Protein AF-A0A7C7Z2S8-F1 (afdb_monomer)

Sequence (272 aa):
MPDAWELEYGLNRTSSVIPGSSVPEQSHDFDGDGLDNLQEMGVSADPNNPDTDGDCIRDIDELVFATLKQIPASDAILFADADNDGVADGEQTDCGSNMIGSGDGNNDSTNNDNTTSPTIPEAENPFDSPAAKALIGVVGIAMVALVIALVAILLGGRETARGVVKDDSFDLAIAVAQEAAFGSEESGSEVQSDTLETEVSETLTPDGSLTEEPKILSSRDDAVGRHDGVHGAPLLDGFEFEGWSPQKVQDALNSGQTIDQLREQHKKENSE

Radius of gyration: 38.46 Å; Cα contacts (8 Å, |Δi|>4): 166; chains: 1; bounding box: 93×54×86 Å

Mean predicted aligned error: 23.4 Å

Solvent-accessible surface area (backbone atoms only — not comparable to full-atom values): 17914 Å² total; per-residue (Å²): 128,58,56,69,59,23,60,73,75,72,48,64,71,88,48,57,68,41,92,95,51,95,55,42,47,51,70,35,51,75,51,68,56,78,50,30,39,50,59,26,62,73,41,69,44,47,58,75,39,41,37,57,48,67,40,60,36,37,46,54,57,29,47,51,47,12,66,74,72,73,46,59,51,40,43,34,36,64,29,43,43,52,83,68,81,85,58,38,48,19,69,78,23,61,43,36,66,70,41,96,76,62,74,76,82,75,83,73,89,72,77,98,73,83,88,79,74,84,80,66,76,75,75,71,61,73,67,73,39,75,68,40,47,51,51,54,52,53,52,52,52,50,52,53,51,51,52,53,50,52,50,46,54,71,69,50,65,82,78,75,78,87,83,74,86,81,75,92,78,78,77,92,70,71,77,73,75,66,71,81,80,74,89,77,89,84,86,88,83,87,83,88,83,87,86,83,92,80,91,83,89,92,85,88,84,90,88,83,89,81,90,77,79,90,74,80,83,52,93,81,74,60,92,62,77,84,74,72,87,58,89,87,60,84,89,63,77,54,76,81,46,88,93,55,54,54,65,61,56,50,54,44,43,74,73,69,51,52,72,69,59,51,51,53,51,52,51,57,69,72,71,113

Secondary structure (DSSP, 8-state):
--HHHHHHTT--TT-SBPTT-SSBGGG--SSSSS--HHHHHHHT--TT-SSSS-SSS-HHHHHHHHHHHT--HHHHHH-SSTT-SSS-HHHHHTTTTTSTT------------------------TTSSHHHHHHHHHHHHHHHHHHHHHHHHHHS-----S-----TTS-SSSSSSSSSSS------------------------------------TTS--S------TTS----TTSSTT--HHHHHHHHHTT--HHHHHHHHHHHT--

pLDDT: mean 71.06, std 22.15, range [26.72, 95.75]

Structure (mmCIF, N/CA/C/O backbone):
data_AF-A0A7C7Z2S8-F1
#
_entry.id   AF-A0A7C7Z2S8-F1
#
loop_
_atom_site.group_PDB
_atom_site.id
_atom_site.type_symbol
_atom_site.label_atom_id
_atom_site.label_alt_id
_atom_site.label_comp_id
_atom_site.label_asym_id
_atom_site.label_entity_id
_atom_site.label_seq_id
_atom_site.pdbx_PDB_ins_code
_atom_site.Cartn_x
_atom_site.Cartn_y
_atom_site.Cartn_z
_atom_site.occupancy
_atom_site.B_iso_or_equiv
_atom_site.auth_seq_id
_atom_site.auth_comp_id
_atom_site.auth_asym_id
_atom_site.auth_atom_id
_atom_site.pdbx_PDB_model_num
ATOM 1 N N . MET A 1 1 ? -1.621 -3.828 12.572 1.00 88.12 1 MET A N 1
ATOM 2 C CA . MET A 1 1 ? -2.789 -3.046 12.109 1.00 88.12 1 MET A CA 1
ATOM 3 C C . MET A 1 1 ? -3.852 -3.139 13.211 1.00 88.12 1 MET A C 1
ATOM 5 O O . MET A 1 1 ? -3.508 -3.636 14.280 1.00 88.12 1 MET A O 1
ATOM 9 N N . PRO A 1 2 ? -5.069 -2.579 13.102 1.00 91.75 2 PRO A N 1
ATOM 10 C CA . PRO A 1 2 ? -6.117 -2.852 14.085 1.00 91.75 2 PRO A CA 1
ATOM 11 C C . PRO A 1 2 ? -6.556 -4.321 14.030 1.00 91.75 2 PRO A C 1
ATOM 13 O O . PRO A 1 2 ? -6.805 -4.832 12.943 1.00 91.75 2 PRO A O 1
ATOM 16 N N . ASP A 1 3 ? -6.780 -4.956 15.186 1.00 92.56 3 ASP A N 1
ATOM 17 C CA . ASP A 1 3 ? -7.272 -6.343 15.277 1.00 92.56 3 ASP A CA 1
ATOM 18 C C . ASP A 1 3 ? -8.516 -6.627 14.419 1.00 92.56 3 ASP A C 1
ATOM 20 O O . ASP A 1 3 ? -8.725 -7.759 13.994 1.00 92.56 3 ASP A O 1
ATOM 24 N N . ALA A 1 4 ? -9.387 -5.626 14.238 1.00 92.88 4 ALA A N 1
ATOM 25 C CA . ALA A 1 4 ? -10.609 -5.758 13.447 1.00 92.88 4 ALA A CA 1
ATOM 26 C C . ALA A 1 4 ? -10.312 -5.913 11.949 1.00 92.88 4 ALA A C 1
ATOM 28 O O . ALA A 1 4 ? -10.954 -6.728 11.299 1.00 92.88 4 ALA A O 1
ATOM 29 N N . TRP A 1 5 ? -9.324 -5.172 11.438 1.00 93.00 5 TRP A N 1
ATOM 30 C CA . TRP A 1 5 ? -8.842 -5.296 10.062 1.00 93.00 5 TRP A CA 1
ATOM 31 C C . TRP A 1 5 ? -8.198 -6.665 9.850 1.00 93.00 5 TRP A C 1
ATOM 33 O O . TRP A 1 5 ? -8.558 -7.405 8.943 1.00 93.00 5 TRP A O 1
ATOM 43 N N . GLU A 1 6 ? -7.309 -7.046 10.768 1.00 94.12 6 GLU A N 1
ATOM 44 C CA . GLU A 1 6 ? -6.611 -8.328 10.698 1.00 94.12 6 GLU A CA 1
ATOM 45 C C . GLU A 1 6 ? -7.584 -9.517 10.774 1.00 94.12 6 GLU A C 1
ATOM 47 O O . GLU A 1 6 ? -7.374 -10.528 10.117 1.00 94.12 6 GLU A O 1
ATOM 52 N N . LEU A 1 7 ? -8.684 -9.407 11.530 1.00 93.75 7 LEU A N 1
ATOM 53 C CA . LEU A 1 7 ? -9.714 -10.448 11.583 1.00 93.75 7 LEU A CA 1
ATOM 54 C C . LEU A 1 7 ? -10.515 -10.570 10.278 1.00 93.75 7 LEU A C 1
ATOM 56 O O . LEU A 1 7 ? -10.852 -11.692 9.903 1.00 93.75 7 LEU A O 1
ATOM 60 N N . GLU A 1 8 ? -10.847 -9.445 9.642 1.00 93.44 8 GLU A N 1
ATOM 61 C CA . GLU A 1 8 ? -11.661 -9.411 8.421 1.00 93.44 8 GLU A CA 1
ATOM 62 C C . GLU A 1 8 ? -10.929 -10.085 7.255 1.00 93.44 8 GLU A C 1
ATOM 64 O O . GLU A 1 8 ? -11.477 -10.980 6.616 1.00 93.44 8 GLU A O 1
ATOM 69 N N . TYR A 1 9 ? -9.655 -9.734 7.065 1.00 91.81 9 TYR A N 1
ATOM 70 C CA . TYR A 1 9 ? -8.823 -10.207 5.952 1.00 91.81 9 TYR A CA 1
ATOM 71 C C . TYR A 1 9 ? -7.953 -11.425 6.305 1.00 91.81 9 TYR A C 1
ATOM 73 O O . TYR A 1 9 ? -7.049 -11.796 5.562 1.00 91.81 9 TYR A O 1
ATOM 81 N N . GLY A 1 10 ? -8.194 -12.071 7.452 1.00 91.12 10 GLY A N 1
ATOM 82 C CA . GLY A 1 10 ? -7.490 -13.301 7.842 1.00 91.12 10 GLY A CA 1
ATOM 83 C C . GLY A 1 10 ? -5.999 -13.134 8.174 1.00 91.12 10 GLY A C 1
ATOM 84 O O . GLY A 1 10 ? -5.260 -14.120 8.155 1.00 91.12 10 GLY A O 1
ATOM 85 N N . LEU A 1 11 ? -5.569 -11.917 8.511 1.00 91.50 11 LEU A N 1
ATOM 86 C CA . LEU A 1 11 ? -4.209 -11.576 8.929 1.00 91.50 11 LEU A CA 1
ATOM 87 C C . LEU A 1 11 ? -3.961 -11.929 10.416 1.00 91.50 11 LEU A C 1
ATOM 89 O O . LEU A 1 11 ? -4.855 -12.370 11.155 1.00 91.50 11 LEU A O 1
ATOM 93 N N . ASN A 1 12 ? -2.728 -11.764 10.903 1.00 90.88 12 ASN A N 1
ATOM 94 C CA . ASN A 1 12 ? -2.348 -12.202 12.243 1.00 90.88 12 ASN A CA 1
ATOM 95 C C . ASN A 1 12 ? -2.593 -11.143 13.328 1.00 90.88 12 ASN A C 1
ATOM 97 O O . ASN A 1 12 ? -1.763 -10.289 13.617 1.00 90.88 12 ASN A O 1
ATOM 101 N N . ARG A 1 13 ? -3.670 -11.348 14.090 1.00 92.12 13 ARG A N 1
ATOM 102 C CA . ARG A 1 13 ? -4.066 -10.500 15.234 1.00 92.12 13 ARG A CA 1
ATOM 103 C C . ARG A 1 13 ? -3.071 -10.393 16.396 1.00 92.12 13 ARG A C 1
ATOM 105 O O . ARG A 1 13 ? -3.260 -9.595 17.308 1.00 92.12 13 ARG A O 1
ATOM 112 N N . THR A 1 14 ? -2.103 -11.301 16.487 1.00 87.94 14 THR A N 1
ATOM 113 C CA . THR A 1 14 ? -1.266 -11.470 17.696 1.00 87.94 14 THR A CA 1
ATOM 114 C C . THR A 1 14 ? 0.222 -11.306 17.445 1.00 87.94 14 THR A C 1
ATOM 116 O O . THR A 1 14 ? 0.996 -11.194 18.395 1.00 87.94 14 THR A O 1
ATOM 119 N N . SER A 1 15 ? 0.637 -11.312 16.185 1.00 88.56 15 SER A N 1
ATOM 120 C CA . SER A 1 15 ? 2.032 -11.268 15.788 1.00 88.56 15 SER A CA 1
ATOM 121 C C . SER A 1 15 ? 2.139 -10.561 14.455 1.00 88.56 15 SER A C 1
ATOM 123 O O . SER A 1 15 ? 1.728 -11.102 13.442 1.00 88.56 15 SER A O 1
ATOM 125 N N . SER A 1 16 ? 2.819 -9.420 14.445 1.00 87.69 16 SER A N 1
ATOM 126 C CA . SER A 1 16 ? 3.242 -8.767 13.207 1.00 87.69 16 SER A CA 1
ATOM 127 C C . SER A 1 16 ? 4.405 -9.486 12.518 1.00 87.69 16 SER A C 1
ATOM 129 O O . SER A 1 16 ? 4.912 -9.005 11.515 1.00 87.69 16 SER A O 1
ATOM 131 N N . VAL A 1 17 ? 4.903 -10.600 13.062 1.00 89.44 17 VAL A N 1
ATOM 132 C CA . VAL A 1 17 ? 6.014 -11.357 12.478 1.00 89.44 17 VAL A CA 1
ATOM 133 C C . VAL A 1 17 ? 5.470 -12.513 11.652 1.00 89.44 17 VAL A C 1
ATOM 135 O O . VAL A 1 17 ? 4.798 -13.395 12.193 1.00 89.44 17 VAL A O 1
ATOM 138 N N . ILE A 1 18 ? 5.847 -12.544 10.374 1.00 87.69 18 ILE A 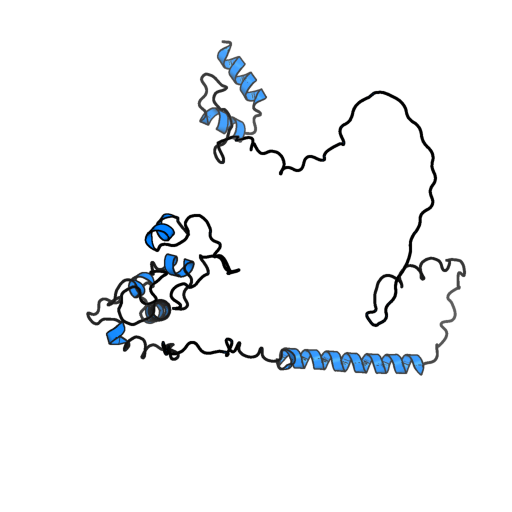N 1
ATOM 139 C CA . ILE A 1 18 ? 5.607 -13.676 9.479 1.00 87.69 18 ILE A CA 1
ATOM 140 C C . ILE A 1 18 ? 6.792 -14.648 9.592 1.00 87.69 18 ILE A C 1
ATOM 142 O O . ILE A 1 18 ? 7.938 -14.252 9.354 1.00 87.69 18 ILE A O 1
ATOM 146 N N . PRO A 1 19 ? 6.574 -15.928 9.951 1.00 86.75 19 PRO A N 1
ATOM 147 C CA . PRO A 1 19 ? 7.650 -16.910 10.030 1.00 86.75 19 PRO A CA 1
ATOM 148 C C . PRO A 1 19 ? 8.398 -17.048 8.699 1.00 86.75 19 PRO A C 1
ATOM 150 O O . PRO A 1 19 ? 7.805 -17.375 7.678 1.00 86.75 19 PRO A O 1
ATOM 153 N N . GLY A 1 20 ? 9.716 -16.843 8.719 1.00 86.56 20 GLY A N 1
ATOM 154 C CA . GLY A 1 20 ? 10.556 -16.944 7.520 1.00 86.56 20 GLY A CA 1
ATOM 155 C C . GLY A 1 20 ? 10.737 -15.635 6.747 1.00 86.56 20 GLY A C 1
ATOM 156 O O . GLY A 1 20 ? 11.555 -15.610 5.832 1.00 86.56 20 GLY A O 1
ATOM 157 N N . SER A 1 21 ? 10.068 -14.551 7.150 1.00 87.56 21 SER A N 1
ATOM 158 C CA . SER A 1 21 ? 10.329 -13.199 6.650 1.00 87.56 21 SER A CA 1
ATOM 159 C C . SER A 1 21 ? 10.976 -12.334 7.734 1.00 87.56 21 SER A C 1
ATOM 161 O O . SER A 1 21 ? 10.672 -12.453 8.921 1.00 87.56 21 SER A O 1
ATOM 163 N N . SER A 1 22 ? 11.897 -11.458 7.331 1.00 89.31 22 SER A N 1
ATOM 164 C CA . SER A 1 22 ? 12.425 -10.385 8.186 1.00 89.31 22 SER A CA 1
ATOM 165 C C . SER A 1 22 ? 11.562 -9.122 8.148 1.00 89.31 22 SER A C 1
ATOM 167 O O . SER A 1 22 ? 11.835 -8.174 8.883 1.00 89.31 22 SER A O 1
ATOM 169 N N . VAL A 1 23 ? 10.565 -9.091 7.264 1.00 90.12 23 VAL A N 1
ATOM 170 C CA . VAL A 1 23 ? 9.639 -7.975 7.071 1.00 90.12 23 VAL A CA 1
ATOM 171 C C . VAL A 1 23 ? 8.385 -8.249 7.903 1.00 90.12 23 VAL A C 1
ATOM 173 O O . VAL A 1 23 ? 7.911 -9.389 7.927 1.00 90.12 23 VAL A O 1
ATOM 176 N N . PRO A 1 24 ? 7.867 -7.252 8.637 1.00 91.88 24 PRO A N 1
ATOM 177 C CA . PRO A 1 24 ? 6.651 -7.441 9.406 1.00 91.88 24 PRO A CA 1
ATOM 178 C C . PRO A 1 24 ? 5.420 -7.528 8.488 1.00 91.88 24 PRO A C 1
ATOM 180 O O . PRO A 1 24 ? 5.441 -7.008 7.378 1.00 91.88 24 PRO A O 1
ATOM 183 N N . GLU A 1 25 ? 4.342 -8.143 8.969 1.00 92.56 25 GLU A N 1
ATOM 184 C CA . GLU A 1 25 ? 3.111 -8.419 8.220 1.00 92.56 25 GLU A CA 1
ATOM 185 C C . GLU A 1 25 ? 2.504 -7.174 7.585 1.00 92.56 25 GLU A C 1
ATOM 187 O O . GLU A 1 25 ? 2.099 -7.217 6.434 1.00 92.56 25 GLU A O 1
ATOM 192 N N . GLN A 1 26 ? 2.517 -6.041 8.286 1.00 93.25 26 GLN A N 1
ATOM 193 C CA . GLN A 1 26 ? 1.988 -4.792 7.740 1.00 93.25 26 GLN A CA 1
ATOM 194 C C . GLN A 1 26 ? 2.791 -4.230 6.554 1.00 93.25 26 GLN A C 1
ATOM 196 O O . GLN A 1 26 ? 2.305 -3.355 5.864 1.00 93.25 26 GLN A O 1
ATOM 201 N N . SER A 1 27 ? 4.038 -4.661 6.365 1.00 94.06 27 SER A N 1
ATOM 202 C CA . SER A 1 27 ? 4.894 -4.232 5.249 1.00 94.06 27 SER A CA 1
ATOM 203 C C . SER A 1 27 ? 5.093 -5.353 4.232 1.00 94.06 27 SER A C 1
ATOM 205 O O . SER A 1 27 ? 6.004 -5.287 3.408 1.00 94.06 27 SER A O 1
ATOM 207 N N . HIS A 1 28 ? 4.312 -6.423 4.357 1.00 93.38 28 HIS A N 1
ATOM 208 C CA . HIS A 1 28 ? 4.250 -7.475 3.366 1.00 93.38 28 HIS A CA 1
ATOM 209 C C . HIS A 1 28 ? 3.166 -7.122 2.351 1.00 93.38 28 HIS A C 1
ATOM 211 O O . HIS A 1 28 ? 2.174 -6.498 2.707 1.00 93.38 28 HIS A O 1
ATOM 217 N N . ASP A 1 29 ? 3.397 -7.543 1.120 1.00 94.62 29 ASP A N 1
ATOM 218 C CA . ASP A 1 29 ? 2.456 -7.534 0.005 1.00 94.62 29 ASP A CA 1
ATOM 219 C C . ASP A 1 29 ? 2.035 -9.001 -0.205 1.00 94.62 29 ASP A C 1
ATOM 221 O O . ASP A 1 29 ? 2.897 -9.866 -0.426 1.00 94.62 29 ASP A O 1
ATOM 225 N N . PHE A 1 30 ? 0.776 -9.328 0.081 1.00 92.25 30 PHE A N 1
ATOM 226 C CA . PHE A 1 30 ? 0.290 -10.712 0.151 1.00 92.25 30 PHE A CA 1
ATOM 227 C C . PHE A 1 30 ? -0.310 -11.215 -1.157 1.00 92.25 30 PHE A C 1
ATOM 229 O O . PHE A 1 30 ? -0.183 -12.410 -1.452 1.00 92.25 30 PHE A O 1
ATOM 236 N N . ASP A 1 31 ? -0.905 -10.335 -1.943 1.00 94.25 31 ASP A N 1
ATOM 237 C CA . ASP A 1 31 ? -1.486 -10.640 -3.245 1.00 94.25 31 ASP A CA 1
ATOM 238 C C . ASP A 1 31 ? -0.549 -10.335 -4.424 1.00 94.25 31 ASP A C 1
ATOM 240 O O . ASP A 1 31 ? -0.751 -10.858 -5.526 1.00 94.25 31 ASP A O 1
ATOM 244 N N . GLY A 1 32 ? 0.545 -9.619 -4.176 1.00 93.00 32 GLY A N 1
ATOM 245 C CA . GLY A 1 32 ? 1.603 -9.338 -5.135 1.00 93.00 32 GLY A CA 1
ATOM 246 C C . GLY A 1 32 ? 1.265 -8.205 -6.096 1.00 93.00 32 GLY A C 1
ATOM 247 O O . GLY A 1 32 ? 1.834 -8.173 -7.196 1.00 93.00 32 GLY A O 1
ATOM 248 N N . ASP A 1 33 ? 0.331 -7.322 -5.746 1.00 91.69 33 ASP A N 1
ATOM 249 C CA . ASP A 1 33 ? -0.054 -6.193 -6.591 1.00 91.69 33 ASP A CA 1
ATOM 250 C C . ASP A 1 33 ? 0.990 -5.052 -6.541 1.00 91.69 33 ASP A C 1
ATOM 252 O O . ASP A 1 33 ? 1.156 -4.315 -7.518 1.00 91.69 33 ASP A O 1
ATOM 256 N N . GLY A 1 34 ? 1.791 -4.996 -5.470 1.00 91.69 34 GLY A N 1
ATOM 257 C CA . GLY A 1 34 ? 2.834 -4.004 -5.211 1.00 91.69 34 GLY A CA 1
ATOM 258 C C . GLY A 1 34 ? 2.509 -3.004 -4.095 1.00 91.69 34 GLY A C 1
ATOM 259 O O . GLY A 1 34 ? 3.348 -2.135 -3.815 1.00 91.69 34 GLY A O 1
ATOM 260 N N . LEU A 1 35 ? 1.336 -3.097 -3.474 1.00 93.31 35 LEU A N 1
ATOM 261 C CA . LEU A 1 35 ? 0.897 -2.322 -2.322 1.00 93.31 35 LEU A CA 1
ATOM 262 C C . LEU A 1 35 ? 1.129 -3.142 -1.043 1.00 93.31 35 LEU A C 1
ATOM 264 O O . LEU A 1 35 ? 0.932 -4.350 -1.008 1.00 93.31 35 LEU A O 1
ATOM 268 N N . ASP A 1 36 ? 1.635 -2.511 0.022 1.00 94.69 36 ASP A N 1
ATOM 269 C CA . ASP A 1 36 ? 1.772 -3.221 1.298 1.00 94.69 36 ASP A CA 1
ATOM 270 C C . ASP A 1 36 ? 0.456 -3.227 2.096 1.00 94.69 36 ASP A C 1
ATOM 272 O O . ASP A 1 36 ? -0.337 -2.284 2.028 1.00 94.69 36 ASP A O 1
ATOM 276 N N . ASN A 1 37 ? 0.273 -4.245 2.942 1.00 94.12 37 ASN A N 1
ATOM 277 C CA . ASN A 1 37 ? -0.925 -4.421 3.772 1.00 94.12 37 ASN A CA 1
ATOM 278 C C . ASN A 1 37 ? -1.305 -3.166 4.598 1.00 94.12 37 ASN A C 1
ATOM 280 O O . ASN A 1 37 ? -2.471 -2.949 4.946 1.00 94.12 37 ASN A O 1
ATOM 284 N N . LEU A 1 38 ? -0.328 -2.331 4.982 1.00 94.19 38 LEU A N 1
ATOM 285 C CA . LEU A 1 38 ? -0.570 -1.096 5.732 1.00 94.19 38 LEU A CA 1
ATOM 286 C C . LEU A 1 38 ? -1.109 0.024 4.837 1.00 94.19 38 LEU A C 1
ATOM 288 O O . LEU A 1 38 ? -1.951 0.809 5.287 1.00 94.19 38 LEU A O 1
ATOM 292 N N . GLN A 1 39 ? -0.593 0.136 3.619 1.00 94.88 39 GLN A N 1
ATOM 293 C CA . GLN A 1 39 ? -1.060 1.067 2.602 1.00 94.88 39 GLN A CA 1
ATOM 294 C C . GLN A 1 39 ? -2.466 0.691 2.142 1.00 94.88 39 GLN A C 1
ATOM 296 O O . GLN A 1 39 ? -3.320 1.576 2.077 1.00 94.88 39 GLN A O 1
ATOM 301 N N . GLU A 1 40 ? -2.725 -0.599 1.946 1.00 95.75 40 GLU A N 1
ATOM 302 C CA . GLU A 1 40 ? -4.043 -1.142 1.614 1.00 95.75 40 GLU A CA 1
ATOM 303 C C . GLU A 1 40 ? -5.090 -0.793 2.668 1.00 95.75 40 GLU A C 1
ATOM 305 O O . GLU A 1 40 ? -6.136 -0.224 2.358 1.00 95.75 40 GLU A O 1
ATOM 310 N N . MET A 1 41 ? -4.758 -0.969 3.951 1.00 94.56 41 MET A N 1
ATOM 311 C CA . MET A 1 41 ? -5.600 -0.511 5.062 1.00 94.56 41 MET A CA 1
ATOM 312 C C . MET A 1 41 ? -5.882 1.003 5.007 1.00 94.56 41 MET A C 1
ATOM 314 O O . MET A 1 41 ? -6.927 1.468 5.469 1.00 94.56 41 MET A O 1
ATOM 318 N N . GLY A 1 42 ? -4.958 1.797 4.462 1.00 93.69 42 GLY A N 1
ATOM 319 C CA . GLY A 1 42 ? -5.127 3.238 4.280 1.00 93.69 42 GLY A CA 1
ATOM 320 C C . GLY A 1 42 ? -6.159 3.613 3.214 1.00 93.69 42 GLY A C 1
ATOM 321 O O . GLY A 1 42 ? -6.788 4.667 3.341 1.00 93.69 42 GLY A O 1
ATOM 322 N N . VAL A 1 43 ? -6.347 2.764 2.201 1.00 93.88 43 VAL A N 1
ATOM 323 C CA . VAL A 1 43 ? -7.302 2.963 1.094 1.00 93.88 43 VAL A CA 1
ATOM 324 C C . VAL A 1 43 ? -8.521 2.040 1.166 1.00 93.88 43 VAL A C 1
ATOM 326 O O . VAL A 1 43 ? -9.469 2.244 0.422 1.00 93.88 43 VAL A O 1
ATOM 329 N N . SER A 1 44 ? -8.560 1.135 2.150 1.00 93.38 44 SER A N 1
ATOM 330 C CA . SER A 1 44 ? -9.573 0.078 2.306 1.00 93.38 44 SER A CA 1
ATOM 331 C C . SER A 1 44 ? -9.561 -0.986 1.194 1.00 93.38 44 SER A C 1
ATOM 333 O O . SER A 1 44 ? -10.601 -1.585 0.940 1.00 93.38 44 SER A O 1
ATOM 335 N N . ALA A 1 45 ? -8.393 -1.228 0.590 1.00 94.69 45 ALA A N 1
ATOM 336 C CA . ALA A 1 45 ? -8.119 -2.352 -0.316 1.00 94.69 45 ALA A CA 1
ATOM 337 C C . ALA A 1 45 ? -8.153 -3.700 0.426 1.00 94.69 45 ALA A C 1
ATOM 339 O O . ALA A 1 45 ? -7.970 -3.731 1.648 1.00 94.69 45 ALA A O 1
ATOM 340 N N . ASP A 1 46 ? -8.395 -4.802 -0.283 1.00 95.06 46 ASP A N 1
ATOM 341 C CA . ASP A 1 46 ? -8.307 -6.165 0.249 1.00 95.06 46 ASP A CA 1
ATOM 342 C C . ASP A 1 46 ? -6.870 -6.711 0.155 1.00 95.06 46 ASP A C 1
ATOM 344 O O . ASP A 1 46 ? -6.467 -7.101 -0.932 1.00 95.06 46 ASP A O 1
ATOM 348 N N . PRO A 1 47 ? -6.168 -6.923 1.291 1.00 95.25 47 PRO A N 1
ATOM 349 C CA . PRO A 1 47 ? -4.785 -7.410 1.320 1.00 95.25 47 PRO A CA 1
ATOM 350 C C . PRO A 1 47 ? -4.515 -8.789 0.730 1.00 95.25 47 PRO A C 1
ATOM 352 O O . PRO A 1 47 ? -3.394 -9.287 0.791 1.00 95.25 47 PRO A O 1
ATOM 355 N N . ASN A 1 48 ? -5.541 -9.504 0.280 1.00 94.81 48 ASN A N 1
ATOM 356 C CA . ASN A 1 48 ? -5.384 -10.806 -0.358 1.00 94.81 48 ASN A CA 1
ATOM 357 C C . ASN A 1 48 ? -5.947 -10.825 -1.781 1.00 94.81 48 ASN A C 1
ATOM 359 O O . ASN A 1 48 ? -6.092 -11.919 -2.347 1.00 94.81 48 ASN A O 1
ATOM 363 N N . ASN A 1 49 ? -6.304 -9.672 -2.341 1.00 95.25 49 ASN A N 1
ATOM 364 C CA . ASN A 1 49 ? -6.909 -9.573 -3.653 1.00 95.25 49 ASN A CA 1
ATOM 365 C C . ASN A 1 49 ? -6.332 -8.379 -4.428 1.00 95.25 49 ASN A C 1
ATOM 367 O O . ASN A 1 49 ? -6.709 -7.250 -4.139 1.00 95.25 49 ASN A O 1
ATOM 371 N N . PRO A 1 50 ? -5.561 -8.628 -5.503 1.00 94.62 50 PRO A N 1
ATOM 372 C CA . PRO A 1 50 ? -4.804 -7.576 -6.183 1.00 94.62 50 PRO A CA 1
ATOM 373 C C . PRO A 1 50 ? -5.665 -6.618 -7.030 1.00 94.62 50 PRO A C 1
ATOM 375 O O . PRO A 1 50 ? -5.104 -5.810 -7.763 1.00 94.62 50 PRO A O 1
ATOM 378 N N . ASP A 1 51 ? -6.988 -6.799 -7.023 1.00 95.31 51 ASP A N 1
ATOM 379 C CA . ASP A 1 51 ? -8.026 -6.047 -7.746 1.00 95.31 51 ASP A CA 1
ATOM 380 C C . ASP A 1 51 ? -9.297 -6.080 -6.873 1.00 95.31 51 ASP A C 1
ATOM 382 O O . ASP A 1 51 ? -10.101 -7.025 -6.937 1.00 95.31 51 ASP A O 1
ATOM 386 N N . THR A 1 52 ? -9.414 -5.120 -5.953 1.00 95.06 52 THR A N 1
ATOM 387 C CA . THR A 1 52 ? -10.398 -5.122 -4.858 1.00 95.06 52 THR A CA 1
ATOM 388 C C . THR A 1 52 ? -11.842 -5.031 -5.354 1.00 95.06 52 THR A C 1
ATOM 390 O O . THR A 1 52 ? -12.722 -5.725 -4.822 1.00 95.06 52 THR A O 1
ATOM 393 N N . ASP A 1 53 ? -12.118 -4.203 -6.357 1.00 94.00 53 ASP A N 1
ATOM 394 C CA . ASP A 1 53 ? -13.464 -4.000 -6.900 1.00 94.00 53 ASP A CA 1
ATOM 395 C C . ASP A 1 53 ? -13.795 -4.903 -8.105 1.00 94.00 53 ASP A C 1
ATOM 397 O O . ASP A 1 53 ? -14.972 -5.043 -8.476 1.00 94.00 53 ASP A O 1
ATOM 401 N N . GLY A 1 54 ? -12.794 -5.608 -8.635 1.00 94.19 54 GLY A N 1
ATOM 402 C CA . GLY A 1 54 ? -12.922 -6.598 -9.695 1.00 94.19 54 GLY A CA 1
ATOM 403 C C . GLY A 1 54 ? -13.096 -5.979 -11.077 1.00 94.19 54 GLY A C 1
ATOM 404 O O . GLY A 1 54 ? -13.738 -6.602 -11.939 1.00 94.19 54 GLY A O 1
ATOM 405 N N . ASP A 1 55 ? -12.609 -4.759 -11.283 1.00 92.44 55 ASP A N 1
ATOM 406 C CA . ASP A 1 55 ? -12.771 -4.012 -12.523 1.00 92.44 55 ASP A CA 1
ATOM 407 C C . ASP A 1 55 ? -11.672 -4.277 -13.562 1.00 92.44 55 ASP A C 1
ATOM 409 O O . ASP A 1 55 ? -11.755 -3.718 -14.652 1.00 92.44 55 ASP A O 1
ATOM 413 N N . CYS A 1 56 ? -10.742 -5.201 -13.280 1.00 91.81 56 CYS A N 1
ATOM 414 C CA . CYS A 1 56 ? -9.561 -5.582 -14.065 1.00 91.81 56 CYS A CA 1
ATOM 415 C C . CYS A 1 56 ? -8.379 -4.601 -14.046 1.00 91.81 56 CYS A C 1
ATOM 417 O O . CYS A 1 56 ? -7.454 -4.759 -14.856 1.00 91.81 56 CYS A O 1
ATOM 419 N N . ILE A 1 57 ? -8.363 -3.635 -13.131 1.00 92.06 57 ILE A N 1
ATOM 420 C CA . ILE A 1 57 ? -7.198 -2.810 -12.797 1.00 92.06 57 ILE A CA 1
ATOM 421 C C . ILE A 1 57 ? -6.646 -3.288 -11.445 1.00 92.06 57 ILE A C 1
ATOM 423 O O . ILE A 1 57 ? -7.374 -3.801 -10.613 1.00 92.06 57 ILE A O 1
ATOM 427 N N . ARG A 1 58 ? -5.326 -3.201 -11.244 1.00 93.31 58 ARG A N 1
ATOM 428 C CA . ARG A 1 58 ? -4.729 -3.537 -9.942 1.00 93.31 58 ARG A CA 1
ATOM 429 C C . ARG A 1 58 ? -4.817 -2.359 -8.987 1.00 93.31 58 ARG A C 1
ATOM 431 O O . ARG A 1 58 ? -4.570 -1.235 -9.433 1.00 93.31 58 ARG A O 1
ATOM 438 N N . ASP A 1 59 ? -4.968 -2.623 -7.697 1.00 94.75 59 ASP A N 1
ATOM 439 C CA . ASP A 1 59 ? -5.090 -1.601 -6.652 1.00 94.75 59 ASP A CA 1
ATOM 440 C C . ASP A 1 59 ? -3.960 -0.544 -6.720 1.00 94.75 59 ASP A C 1
ATOM 442 O O . ASP A 1 59 ? -4.188 0.674 -6.668 1.00 94.75 59 ASP A O 1
ATOM 446 N N . ILE A 1 60 ? -2.707 -0.957 -6.953 1.00 92.56 60 ILE A N 1
ATOM 447 C CA . ILE A 1 60 ? -1.601 -0.002 -7.157 1.00 92.56 60 ILE A CA 1
ATOM 448 C C . ILE A 1 60 ? -1.773 0.924 -8.380 1.00 92.56 60 ILE A C 1
ATOM 450 O O . ILE A 1 60 ? -1.386 2.100 -8.337 1.00 92.56 60 ILE A O 1
ATOM 454 N N . ASP A 1 61 ? -2.318 0.414 -9.486 1.00 92.25 61 ASP A N 1
ATOM 455 C CA . ASP A 1 61 ? -2.508 1.157 -10.736 1.00 92.25 61 ASP A CA 1
ATOM 456 C C . ASP A 1 61 ? -3.703 2.117 -10.607 1.00 92.25 61 ASP A C 1
ATOM 458 O O . ASP A 1 61 ? -3.658 3.258 -11.085 1.00 92.25 61 ASP A O 1
ATOM 462 N N . GLU A 1 62 ? -4.733 1.714 -9.869 1.00 93.75 62 GLU A N 1
ATOM 463 C CA . GLU A 1 62 ? -5.873 2.555 -9.512 1.00 93.75 62 GLU A CA 1
ATOM 464 C C . GLU A 1 62 ? -5.473 3.762 -8.657 1.00 93.75 62 GLU A C 1
ATOM 466 O O . GLU A 1 62 ? -6.023 4.857 -8.803 1.00 93.75 62 GLU A O 1
ATOM 471 N N . LEU A 1 63 ? -4.435 3.646 -7.825 1.00 92.44 63 LEU A N 1
ATOM 472 C CA . LEU A 1 63 ? -3.905 4.792 -7.079 1.00 92.44 63 LEU A CA 1
ATOM 473 C C . LEU A 1 63 ? -3.347 5.884 -8.017 1.00 92.44 63 LEU A C 1
ATOM 475 O O . LEU A 1 63 ? -3.462 7.095 -7.756 1.00 92.44 63 LEU A O 1
ATOM 479 N N . VAL A 1 64 ? -2.763 5.466 -9.145 1.00 90.06 64 VAL A N 1
ATOM 480 C CA . VAL A 1 64 ? -2.313 6.371 -10.212 1.00 90.06 64 VAL A CA 1
ATOM 481 C C . VAL A 1 64 ? -3.519 6.969 -10.928 1.00 90.06 64 VAL A C 1
ATOM 483 O O . VAL A 1 64 ? -3.558 8.188 -11.134 1.00 90.06 64 VAL A O 1
ATOM 48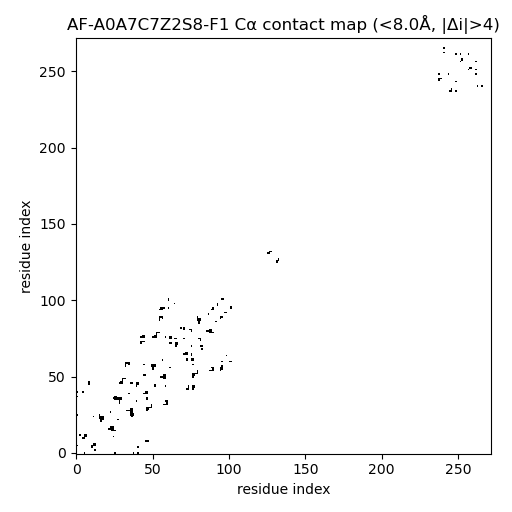6 N N . PHE A 1 65 ? -4.523 6.153 -11.252 1.00 89.00 65 PHE A N 1
ATOM 487 C CA . PHE A 1 65 ? -5.780 6.612 -11.841 1.00 89.00 65 PHE A CA 1
ATOM 488 C C . PHE A 1 65 ? -6.461 7.685 -10.996 1.00 89.00 65 PHE A C 1
ATOM 490 O O . PHE A 1 65 ? -6.795 8.758 -11.509 1.00 89.00 65 PHE A O 1
ATOM 497 N N . ALA A 1 66 ? -6.560 7.453 -9.687 1.00 92.69 66 ALA A N 1
ATOM 498 C CA . ALA A 1 66 ? -7.155 8.378 -8.739 1.00 92.69 66 ALA A CA 1
ATOM 499 C C . ALA A 1 66 ? -6.468 9.748 -8.782 1.00 92.69 66 ALA A C 1
ATOM 501 O O . ALA A 1 66 ? -7.110 10.802 -8.854 1.00 92.69 66 ALA A O 1
ATOM 502 N N . THR A 1 67 ? -5.135 9.737 -8.854 1.00 91.19 67 THR A N 1
ATOM 503 C CA . THR A 1 67 ? -4.324 10.952 -8.988 1.00 91.19 67 THR A CA 1
ATOM 504 C C . THR A 1 67 ? -4.554 11.661 -10.330 1.00 91.19 67 THR A C 1
ATOM 506 O O . THR A 1 67 ? -4.595 12.894 -10.376 1.00 91.19 67 THR A O 1
ATOM 509 N N . LEU A 1 68 ? -4.723 10.912 -11.425 1.00 89.81 68 LEU A N 1
ATOM 510 C CA . LEU A 1 68 ? -4.956 11.456 -12.769 1.00 89.81 68 LEU A CA 1
ATOM 511 C C . LEU A 1 68 ? -6.360 12.058 -12.932 1.00 89.81 68 LEU A C 1
ATOM 513 O O . LEU A 1 68 ? -6.491 13.142 -13.509 1.00 89.81 68 LEU A O 1
ATOM 517 N N . LYS A 1 69 ? -7.397 11.385 -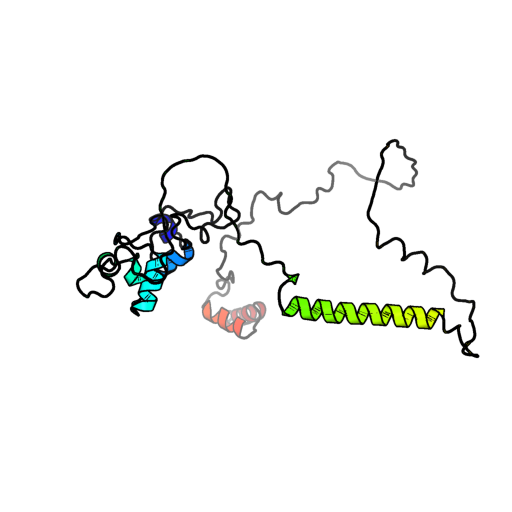12.420 1.00 89.62 69 LYS A N 1
ATOM 518 C CA . LYS A 1 69 ? -8.802 11.828 -12.473 1.00 89.62 69 LYS A CA 1
ATOM 519 C C . LYS A 1 69 ? -9.186 12.792 -11.348 1.00 89.62 69 LYS A C 1
ATOM 521 O O . LYS A 1 69 ? -10.239 13.416 -11.427 1.00 89.62 69 LYS A O 1
ATOM 526 N N . GLN A 1 70 ? -8.315 12.984 -10.355 1.00 92.25 70 GLN A N 1
ATOM 527 C CA . GLN A 1 70 ? -8.568 13.806 -9.162 1.00 92.25 70 GLN A CA 1
ATOM 528 C C . GLN A 1 70 ? -9.746 13.300 -8.314 1.00 92.25 70 GLN A C 1
ATOM 530 O O . GLN A 1 70 ? -10.471 14.093 -7.708 1.00 92.25 70 GLN A O 1
ATOM 535 N N . ILE A 1 71 ? -9.909 11.982 -8.262 1.00 92.06 71 ILE A N 1
ATOM 536 C CA . ILE A 1 71 ? -10.860 11.273 -7.399 1.00 92.06 71 ILE A CA 1
ATOM 537 C C . ILE A 1 71 ? -10.117 10.752 -6.155 1.00 92.06 71 ILE A C 1
ATOM 539 O O . ILE A 1 71 ? -8.885 10.649 -6.173 1.00 92.06 71 ILE A O 1
ATOM 543 N N . PRO A 1 72 ? -10.800 10.505 -5.026 1.00 93.31 72 PRO A N 1
ATOM 544 C CA . PRO A 1 72 ? -10.132 9.962 -3.849 1.00 93.31 72 PRO A CA 1
ATOM 545 C C . PRO A 1 72 ? -9.673 8.521 -4.110 1.00 93.31 72 PRO A C 1
ATOM 547 O O . PRO A 1 72 ? -10.378 7.745 -4.742 1.00 93.31 72 PRO A O 1
ATOM 550 N N . ALA A 1 73 ? -8.498 8.169 -3.584 1.00 93.69 73 ALA A N 1
ATOM 551 C CA . ALA A 1 73 ? -7.897 6.848 -3.773 1.00 93.69 73 ALA A CA 1
ATOM 552 C C . ALA A 1 73 ? -8.821 5.703 -3.343 1.00 93.69 73 ALA A C 1
ATOM 554 O O . ALA A 1 73 ? -8.944 4.732 -4.066 1.00 93.69 73 ALA A O 1
ATOM 555 N N . SER A 1 74 ? -9.510 5.849 -2.209 1.00 93.12 74 SER A N 1
ATOM 556 C CA . SER A 1 74 ? -10.456 4.839 -1.732 1.00 93.12 74 SER A CA 1
ATOM 557 C C . SER A 1 74 ? -11.611 4.589 -2.695 1.00 93.12 74 SER A C 1
ATOM 559 O O . SER A 1 74 ? -12.128 3.486 -2.716 1.00 93.12 74 SER A O 1
ATOM 561 N N . ASP A 1 75 ? -12.054 5.604 -3.445 1.00 94.25 75 ASP A N 1
ATOM 562 C CA . ASP A 1 75 ? -13.201 5.429 -4.338 1.00 94.25 75 ASP A CA 1
ATOM 563 C C . ASP A 1 75 ? -12.789 4.768 -5.651 1.00 94.25 75 ASP A C 1
ATOM 565 O O . ASP A 1 75 ? -13.634 4.108 -6.231 1.00 94.25 75 ASP A O 1
ATOM 569 N N . ALA A 1 76 ? -11.530 4.924 -6.086 1.00 94.12 76 ALA A N 1
ATOM 570 C CA . ALA A 1 76 ? -10.986 4.137 -7.193 1.00 94.12 76 ALA A CA 1
ATOM 571 C C . ALA A 1 76 ? -11.027 2.647 -6.821 1.00 94.12 76 ALA A C 1
ATOM 573 O O . ALA A 1 76 ? -11.880 1.934 -7.308 1.00 94.12 76 ALA A O 1
ATOM 574 N N . ILE A 1 77 ? -10.293 2.277 -5.770 1.00 94.94 77 ILE A N 1
ATOM 575 C CA . ILE A 1 77 ? -10.123 0.892 -5.294 1.00 94.94 77 ILE A CA 1
ATOM 576 C C . ILE A 1 77 ? -11.436 0.158 -4.960 1.00 94.94 77 ILE A C 1
ATOM 578 O O . ILE A 1 77 ? -11.518 -1.066 -5.007 1.00 94.94 77 ILE A O 1
ATOM 582 N N . LEU A 1 78 ? -12.455 0.878 -4.473 1.00 94.31 78 LEU A N 1
ATOM 583 C CA . LEU A 1 78 ? -13.688 0.267 -3.957 1.00 94.31 78 LEU A CA 1
ATOM 584 C C . LEU A 1 78 ? -14.828 0.223 -4.978 1.00 94.31 78 LEU A C 1
ATOM 586 O O . LEU A 1 78 ? -15.855 -0.415 -4.701 1.00 94.31 78 LEU A O 1
ATOM 590 N N . PHE A 1 79 ? -14.724 0.949 -6.092 1.00 94.69 79 PHE A N 1
ATOM 591 C CA . PHE A 1 79 ? -15.824 1.105 -7.033 1.00 94.69 79 PHE A CA 1
ATOM 592 C C . PHE A 1 79 ? -15.352 1.053 -8.481 1.00 94.69 79 PHE A C 1
ATOM 594 O O . PHE A 1 79 ? -14.804 2.025 -8.980 1.00 94.69 79 PHE A O 1
ATOM 601 N N . ALA A 1 80 ? -15.847 0.044 -9.205 1.00 94.12 80 ALA A N 1
ATOM 602 C CA . ALA A 1 80 ? -15.543 -0.152 -10.624 1.00 94.12 80 ALA A CA 1
ATOM 603 C C . ALA A 1 80 ? -15.908 1.023 -11.559 1.00 94.12 80 ALA A C 1
ATOM 605 O O . ALA A 1 80 ? -15.595 0.983 -12.740 1.00 94.12 80 ALA A O 1
ATOM 606 N N . ASP A 1 81 ? -16.662 2.020 -11.086 1.00 93.94 81 ASP A N 1
ATOM 607 C CA . ASP A 1 81 ? -16.959 3.284 -11.780 1.00 93.94 81 ASP A CA 1
ATOM 608 C C . ASP A 1 81 ? -16.779 4.416 -10.761 1.00 93.94 81 ASP A C 1
ATOM 610 O O . ASP A 1 81 ? -17.745 4.906 -10.153 1.00 93.94 81 ASP A O 1
ATOM 614 N N . ALA A 1 82 ? -15.521 4.768 -10.514 1.00 93.25 82 ALA A N 1
ATOM 615 C CA . ALA A 1 82 ? -15.105 5.648 -9.435 1.00 93.25 82 ALA A CA 1
ATOM 616 C C . ALA A 1 82 ? -15.398 7.127 -9.718 1.00 93.25 82 ALA A C 1
ATOM 618 O O . ALA A 1 82 ? -15.584 7.916 -8.786 1.00 93.25 82 ALA A O 1
ATOM 619 N N . ASP A 1 83 ? -15.477 7.529 -10.994 1.00 90.69 83 ASP A N 1
ATOM 620 C CA . ASP A 1 83 ? -15.900 8.879 -11.392 1.00 90.69 83 ASP A CA 1
ATOM 621 C C . ASP A 1 83 ? -17.412 9.009 -11.677 1.00 90.69 83 ASP A C 1
ATOM 623 O O . ASP A 1 83 ? -17.913 10.124 -11.889 1.00 90.69 83 ASP A O 1
ATOM 627 N N . ASN A 1 84 ? -18.155 7.903 -11.550 1.00 92.62 84 ASN A N 1
ATOM 628 C CA . ASN A 1 84 ? -19.603 7.798 -11.734 1.00 92.62 84 ASN A CA 1
ATOM 629 C C . ASN A 1 84 ? -20.087 8.394 -13.063 1.00 92.62 84 ASN A C 1
ATOM 631 O O . ASN A 1 84 ? -21.165 9.011 -13.127 1.00 92.62 84 ASN A O 1
ATOM 635 N N . ASP A 1 85 ? -19.301 8.231 -14.125 1.00 91.94 85 ASP A N 1
ATOM 636 C CA . ASP A 1 85 ? -19.653 8.705 -15.461 1.00 91.94 85 ASP A CA 1
ATOM 637 C C . ASP A 1 85 ? -20.505 7.696 -16.254 1.00 91.94 85 ASP A C 1
ATOM 639 O O . ASP A 1 85 ? -21.082 8.040 -17.298 1.00 91.94 85 ASP A O 1
ATOM 643 N N . GLY A 1 86 ? -20.695 6.497 -15.693 1.00 93.38 86 GLY A N 1
ATOM 644 C CA . GLY A 1 86 ? -21.506 5.416 -16.241 1.00 93.38 86 GLY A CA 1
ATOM 645 C C . GLY A 1 86 ? -20.733 4.434 -17.121 1.00 93.38 86 GLY A C 1
ATOM 646 O O . GLY A 1 86 ? -21.372 3.571 -17.733 1.00 93.38 86 GLY A O 1
ATOM 647 N N . VAL A 1 87 ? -19.407 4.559 -17.204 1.00 92.06 87 VAL A N 1
ATOM 648 C CA . VAL A 1 87 ? -18.491 3.598 -17.827 1.00 92.06 87 VAL A CA 1
ATOM 649 C C . VAL A 1 87 ? -17.503 3.132 -16.766 1.00 92.06 87 VAL A C 1
ATOM 651 O O . VAL A 1 87 ? -16.878 3.961 -16.123 1.00 92.06 87 VAL A O 1
ATOM 654 N N . ALA A 1 88 ? -17.340 1.817 -16.612 1.00 92.56 88 ALA A N 1
ATOM 655 C CA . ALA A 1 88 ? -16.394 1.280 -15.640 1.00 92.56 88 ALA A CA 1
ATOM 656 C C . ALA A 1 88 ? -14.949 1.689 -15.972 1.00 92.56 88 ALA A C 1
ATOM 658 O O . ALA A 1 88 ? -14.581 1.739 -17.151 1.00 92.56 88 ALA A O 1
ATOM 659 N N . ASP A 1 89 ? -14.120 1.934 -14.963 1.00 92.31 89 ASP A N 1
ATOM 660 C CA . ASP A 1 89 ? -12.757 2.443 -15.131 1.00 92.31 89 ASP A CA 1
ATOM 661 C C . ASP A 1 89 ? -11.873 1.450 -15.898 1.00 92.31 89 ASP A C 1
ATOM 663 O O . ASP A 1 89 ? -11.156 1.834 -16.837 1.00 92.31 89 ASP A O 1
ATOM 667 N N . GLY A 1 90 ? -12.022 0.152 -15.632 1.00 91.38 90 GLY A N 1
ATOM 668 C CA . GLY A 1 90 ? -11.439 -0.920 -16.437 1.00 91.38 90 GLY A CA 1
ATOM 669 C C . GLY A 1 90 ? -11.847 -0.894 -17.914 1.00 91.38 90 GLY A C 1
ATOM 670 O O . GLY A 1 90 ? -11.017 -1.139 -18.791 1.00 91.38 90 GLY A O 1
ATOM 671 N N . GLU A 1 91 ? -13.090 -0.520 -18.244 1.00 92.00 91 GLU A N 1
ATOM 672 C CA . GLU A 1 91 ? -13.530 -0.350 -19.641 1.00 92.00 91 GLU A CA 1
ATOM 673 C C . GLU A 1 91 ? -12.948 0.931 -20.260 1.00 92.00 91 GLU A C 1
ATOM 675 O O . GLU A 1 91 ? -12.516 0.922 -21.417 1.00 92.00 91 GLU A O 1
ATOM 680 N N . GLN A 1 92 ? -12.883 2.028 -19.500 1.00 91.50 92 GLN A N 1
ATOM 681 C CA . GLN A 1 92 ? -12.285 3.285 -19.959 1.00 91.50 92 GLN A CA 1
ATOM 682 C C . GLN A 1 92 ? -10.785 3.136 -20.261 1.00 91.50 92 GLN A C 1
ATOM 684 O O . GLN A 1 92 ? -10.250 3.809 -21.153 1.00 91.50 92 GLN A O 1
ATOM 689 N N . THR A 1 93 ? -10.100 2.276 -19.505 1.00 89.25 93 THR A N 1
ATOM 690 C CA . THR A 1 93 ? -8.639 2.133 -19.532 1.00 89.25 93 THR A CA 1
ATOM 691 C C . THR A 1 93 ? -8.135 0.844 -20.174 1.00 89.25 93 THR A C 1
ATOM 693 O O . THR A 1 93 ? -6.920 0.685 -20.291 1.00 89.25 93 THR A O 1
ATOM 696 N N . ASP A 1 94 ? -9.030 -0.015 -20.671 1.00 90.50 94 ASP A N 1
ATOM 697 C CA . ASP A 1 94 ? -8.706 -1.317 -21.277 1.00 90.50 94 ASP A CA 1
ATOM 698 C C . ASP A 1 94 ? -7.929 -2.220 -20.297 1.00 90.50 94 ASP A C 1
ATOM 700 O O . ASP A 1 94 ? -6.799 -2.636 -20.567 1.00 90.50 94 ASP A O 1
ATOM 704 N N . CYS A 1 95 ? -8.515 -2.459 -19.117 1.00 88.06 95 CYS A N 1
ATOM 705 C CA . CYS A 1 95 ? -7.902 -3.161 -17.980 1.00 88.06 95 CYS A CA 1
ATOM 706 C C . CYS A 1 95 ? -6.537 -2.574 -17.593 1.00 88.06 95 CYS A C 1
ATOM 708 O O . CYS A 1 95 ? -5.524 -3.274 -17.555 1.00 88.06 95 CYS A O 1
ATOM 710 N N . GLY A 1 96 ? -6.463 -1.249 -17.441 1.00 84.81 96 GLY A N 1
ATOM 711 C CA . GLY A 1 96 ? -5.218 -0.554 -17.112 1.00 84.81 96 GLY A CA 1
ATOM 712 C C . GLY A 1 96 ? -4.202 -0.442 -18.262 1.00 84.81 96 GLY A C 1
ATOM 713 O O . GLY A 1 96 ? -3.240 0.319 -18.145 1.00 84.81 96 GLY A O 1
ATOM 714 N N . SER A 1 97 ? -4.405 -1.113 -19.404 1.00 84.44 97 SER A N 1
ATOM 715 C CA . SER A 1 97 ? -3.455 -1.121 -20.536 1.00 84.44 97 SER A CA 1
ATOM 716 C C . SER A 1 97 ? -3.206 0.269 -21.124 1.00 84.44 97 SER A C 1
ATOM 718 O O . SER A 1 97 ? -2.127 0.563 -21.641 1.00 84.44 97 SER A O 1
ATOM 720 N N . ASN A 1 98 ? -4.216 1.136 -21.064 1.00 81.19 98 ASN A N 1
ATOM 721 C CA . ASN A 1 98 ? -4.164 2.498 -21.581 1.00 81.19 98 ASN A CA 1
ATOM 722 C C . ASN A 1 98 ? -3.767 3.528 -20.504 1.00 81.19 98 ASN A C 1
ATOM 724 O O . ASN A 1 98 ? -3.702 4.728 -20.792 1.00 81.19 98 ASN A O 1
ATOM 728 N N . MET A 1 99 ? -3.487 3.088 -19.271 1.00 77.31 99 MET A N 1
ATOM 729 C CA . MET A 1 99 ? -2.942 3.948 -18.223 1.00 77.31 99 MET A CA 1
ATOM 730 C C . MET A 1 99 ? -1.438 4.142 -18.408 1.00 77.31 99 MET A C 1
ATOM 732 O O . MET A 1 99 ? -0.674 3.207 -18.657 1.00 77.31 99 MET A O 1
ATOM 736 N N . ILE A 1 100 ? -0.990 5.396 -18.295 1.00 57.59 100 ILE A N 1
ATOM 737 C CA . ILE A 1 100 ? 0.427 5.755 -18.402 1.00 57.59 100 ILE A CA 1
ATOM 738 C C . ILE A 1 100 ? 1.149 5.212 -17.165 1.00 57.59 100 ILE A C 1
ATOM 740 O O . ILE A 1 100 ? 1.230 5.889 -16.146 1.00 57.59 100 ILE A O 1
ATOM 744 N N . GLY A 1 101 ? 1.666 3.990 -17.261 1.00 55.25 101 GLY A N 1
ATOM 745 C CA . GLY A 1 101 ? 2.347 3.333 -16.145 1.00 55.25 101 GLY A CA 1
ATOM 746 C C . GLY A 1 101 ? 2.276 1.811 -16.154 1.00 55.25 101 GLY A C 1
ATOM 747 O O . GLY A 1 101 ? 3.115 1.201 -15.499 1.00 55.25 101 GLY A O 1
ATOM 748 N N . SER A 1 102 ? 1.368 1.207 -16.934 1.00 53.84 102 SER A N 1
ATOM 749 C CA . SER A 1 102 ? 1.245 -0.252 -17.026 1.00 53.84 102 SER A CA 1
ATOM 750 C C . SER A 1 102 ? 2.418 -0.846 -17.820 1.00 53.84 102 SER A C 1
ATOM 752 O O . SER A 1 102 ? 2.375 -1.090 -19.027 1.00 53.84 102 SER A O 1
ATOM 754 N N . GLY A 1 103 ? 3.554 -0.977 -17.139 1.00 48.78 103 GLY A N 1
ATOM 755 C CA . GLY A 1 103 ? 4.671 -1.791 -17.577 1.00 48.78 103 GLY A CA 1
ATOM 756 C C . GLY A 1 103 ? 4.285 -3.253 -17.437 1.00 48.78 103 GLY A C 1
ATOM 757 O O . GLY A 1 103 ? 4.525 -3.832 -16.390 1.00 48.78 103 GLY A O 1
ATOM 758 N N . ASP A 1 104 ? 3.686 -3.806 -18.491 1.00 48.34 104 ASP A N 1
ATOM 759 C CA . ASP A 1 104 ? 3.663 -5.234 -18.834 1.00 48.34 104 ASP A CA 1
ATOM 760 C C . ASP A 1 104 ? 3.591 -6.188 -17.624 1.00 48.34 104 ASP A C 1
ATOM 762 O O . ASP A 1 104 ? 4.521 -6.944 -17.335 1.00 48.34 104 ASP A O 1
ATOM 766 N N . GLY A 1 105 ? 2.465 -6.148 -16.908 1.00 48.12 105 GLY A N 1
ATOM 767 C CA . GLY A 1 105 ? 2.086 -7.146 -15.911 1.00 48.12 105 GLY A CA 1
ATOM 768 C C . GLY A 1 105 ? 1.664 -8.457 -16.575 1.00 48.12 105 GLY A C 1
ATOM 769 O O . GLY A 1 105 ? 0.515 -8.878 -16.460 1.00 48.12 105 GLY A O 1
ATOM 770 N N . ASN A 1 106 ? 2.577 -9.111 -17.296 1.00 46.75 106 ASN A N 1
ATOM 771 C CA . ASN A 1 106 ? 2.359 -10.480 -17.750 1.00 46.75 106 ASN A CA 1
ATOM 772 C C . ASN A 1 106 ? 2.337 -11.409 -16.532 1.00 46.75 106 ASN A C 1
ATOM 774 O O . ASN A 1 106 ? 3.373 -11.880 -16.062 1.00 46.75 106 ASN A O 1
ATOM 778 N N . ASN A 1 107 ? 1.125 -11.709 -16.070 1.00 53.41 107 ASN A N 1
ATOM 779 C CA . ASN A 1 107 ? 0.790 -12.913 -15.322 1.00 53.41 107 ASN A CA 1
ATOM 780 C C . ASN A 1 107 ? 1.111 -14.153 -16.184 1.00 53.41 107 ASN A C 1
ATOM 782 O O . ASN A 1 107 ? 0.224 -14.775 -16.771 1.00 53.41 107 ASN A O 1
ATOM 786 N N . ASP A 1 108 ? 2.390 -14.534 -16.277 1.00 42.12 108 ASP A N 1
ATOM 787 C CA . ASP A 1 108 ? 2.778 -15.870 -16.736 1.00 42.12 108 ASP A CA 1
ATOM 788 C C . ASP A 1 108 ? 2.683 -16.844 -15.561 1.00 42.12 108 ASP A C 1
ATOM 790 O O . ASP A 1 108 ? 3.654 -17.195 -14.890 1.00 42.12 108 ASP A O 1
ATOM 794 N N . SER A 1 109 ? 1.455 -17.291 -15.320 1.00 51.34 109 SER A N 1
ATOM 795 C CA . SER A 1 109 ? 1.159 -18.458 -14.499 1.00 51.34 109 SER A CA 1
ATOM 796 C C . SER A 1 109 ? 1.524 -19.745 -15.255 1.00 51.34 109 SER A C 1
ATOM 798 O O . SER A 1 109 ? 0.674 -20.608 -15.458 1.00 51.34 109 SER A O 1
ATOM 800 N N . THR A 1 110 ? 2.775 -19.908 -15.704 1.00 46.84 110 THR A N 1
ATOM 801 C CA . THR A 1 110 ? 3.306 -21.217 -16.110 1.00 46.84 110 THR A CA 1
ATOM 802 C C . THR A 1 110 ? 4.795 -21.404 -15.781 1.00 46.84 110 THR A C 1
ATOM 804 O O . THR A 1 110 ? 5.684 -20.800 -16.361 1.00 46.84 110 THR A O 1
ATOM 807 N N . ASN A 1 111 ? 5.040 -22.407 -14.934 1.00 40.66 111 ASN A N 1
ATOM 808 C CA . ASN A 1 111 ? 6.288 -23.147 -14.710 1.00 40.66 111 ASN A CA 1
ATOM 809 C C . ASN A 1 111 ? 7.248 -22.684 -13.610 1.00 40.66 111 ASN A C 1
ATOM 811 O O . ASN A 1 111 ? 8.193 -21.923 -13.786 1.00 40.66 111 ASN A O 1
ATOM 815 N N . ASN A 1 112 ? 7.108 -23.412 -12.510 1.00 54.66 112 ASN A N 1
ATOM 816 C CA . ASN A 1 112 ? 8.168 -23.784 -11.595 1.00 54.66 112 ASN A CA 1
ATOM 817 C C . ASN A 1 112 ? 9.286 -24.524 -12.369 1.00 54.66 112 ASN A C 1
ATOM 819 O O . ASN A 1 112 ? 9.204 -25.740 -12.539 1.00 54.66 112 ASN A O 1
ATOM 823 N N . ASP A 1 113 ? 10.337 -23.830 -12.813 1.00 43.06 113 ASP A N 1
ATOM 824 C CA . ASP A 1 113 ? 11.671 -24.433 -12.942 1.00 43.06 113 ASP A CA 1
ATOM 825 C C . ASP A 1 113 ? 12.777 -23.361 -12.895 1.00 43.06 113 ASP A C 1
ATOM 827 O O . ASP A 1 113 ? 12.952 -22.561 -13.805 1.00 43.06 113 ASP A O 1
ATOM 831 N N . ASN A 1 114 ? 13.494 -23.362 -11.773 1.00 49.59 114 ASN A N 1
ATOM 832 C CA . ASN A 1 114 ? 14.875 -22.937 -11.555 1.00 49.59 114 ASN A CA 1
ATOM 833 C C . ASN A 1 114 ? 15.440 -21.665 -12.248 1.00 49.59 114 ASN A C 1
ATOM 835 O O . ASN A 1 114 ? 15.734 -21.620 -13.439 1.00 49.59 114 ASN A O 1
ATOM 839 N N . THR A 1 115 ? 15.855 -20.729 -11.386 1.00 48.62 115 THR A N 1
ATOM 840 C CA . THR A 1 115 ? 16.921 -19.726 -11.586 1.00 48.62 115 THR A CA 1
ATOM 841 C C . THR A 1 115 ? 16.697 -18.619 -12.618 1.00 48.62 115 THR A C 1
ATOM 843 O O . THR A 1 115 ? 17.282 -18.643 -13.690 1.00 48.62 115 THR A O 1
ATOM 846 N N . THR A 1 116 ? 16.070 -17.530 -12.181 1.00 49.69 116 THR A N 1
ATOM 847 C CA . THR A 1 116 ? 16.692 -16.198 -12.274 1.00 49.69 116 THR A CA 1
ATOM 848 C C . THR A 1 116 ? 16.193 -15.367 -11.103 1.00 49.69 116 THR A C 1
ATOM 850 O O . THR A 1 116 ? 15.015 -15.033 -11.032 1.00 49.69 116 THR A O 1
ATOM 853 N N . SER A 1 117 ? 17.090 -15.075 -10.160 1.00 48.91 117 SER A N 1
ATOM 854 C CA . SER A 1 117 ? 16.893 -14.038 -9.147 1.00 48.91 117 SER A CA 1
ATOM 855 C C . SER A 1 117 ? 16.364 -12.746 -9.786 1.00 48.91 117 SER A C 1
ATOM 857 O O . SER A 1 117 ? 16.652 -12.510 -10.966 1.00 48.91 117 SER A O 1
ATOM 859 N N . PRO A 1 118 ? 15.662 -11.884 -9.026 1.00 50.88 118 PRO A N 1
ATOM 860 C CA . PRO A 1 118 ? 15.331 -10.547 -9.497 1.00 50.88 118 PRO A CA 1
ATOM 861 C C . PRO A 1 118 ? 16.623 -9.917 -10.008 1.00 50.88 118 PRO A C 1
ATOM 863 O O . PRO A 1 118 ? 17.618 -9.879 -9.279 1.00 50.88 118 PRO A O 1
ATOM 866 N N . THR A 1 119 ? 16.650 -9.494 -11.271 1.00 50.16 119 THR A N 1
ATOM 867 C CA . THR A 1 119 ? 17.770 -8.692 -11.760 1.00 50.16 119 THR A CA 1
ATOM 868 C C . THR A 1 119 ? 17.616 -7.334 -11.092 1.00 50.16 119 THR A C 1
ATOM 870 O O . THR A 1 119 ? 16.950 -6.445 -11.613 1.00 50.16 119 THR A O 1
ATOM 873 N N . ILE A 1 120 ? 18.169 -7.218 -9.880 1.00 59.38 120 ILE A N 1
ATOM 874 C CA . ILE A 1 120 ? 18.488 -5.938 -9.253 1.00 59.38 120 ILE A CA 1
ATOM 875 C C . ILE A 1 120 ? 19.210 -5.151 -10.353 1.00 59.38 120 ILE A C 1
ATOM 877 O O . ILE A 1 120 ? 20.184 -5.690 -10.888 1.00 59.38 120 ILE A O 1
ATOM 881 N N . PRO A 1 121 ? 18.756 -3.949 -10.754 1.00 56.56 121 PRO A N 1
ATOM 882 C CA . PRO A 1 121 ? 19.527 -3.144 -11.688 1.00 56.56 121 PRO A CA 1
ATOM 883 C C . PRO A 1 121 ? 20.933 -3.032 -11.109 1.00 56.56 121 PRO A C 1
ATOM 885 O O . PRO A 1 121 ? 21.089 -2.586 -9.971 1.00 56.56 121 PRO A O 1
ATOM 888 N N . GLU A 1 122 ? 21.923 -3.548 -11.845 1.00 61.31 122 GLU A N 1
ATOM 889 C CA . GLU A 1 122 ? 23.321 -3.551 -11.430 1.00 61.31 122 GLU A CA 1
ATOM 890 C C . GLU A 1 122 ? 23.624 -2.152 -10.897 1.00 61.31 122 GLU A C 1
ATOM 892 O O . GLU A 1 122 ? 23.467 -1.175 -11.635 1.00 61.31 122 GLU A O 1
ATOM 897 N N . ALA A 1 123 ? 23.948 -2.043 -9.604 1.00 58.44 123 ALA A N 1
ATOM 898 C CA . ALA A 1 123 ? 24.215 -0.753 -8.995 1.00 58.44 123 ALA A CA 1
ATOM 899 C C . ALA A 1 123 ? 25.264 -0.060 -9.862 1.00 58.44 123 ALA A C 1
ATOM 901 O O . ALA A 1 123 ? 26.377 -0.572 -10.016 1.00 58.44 123 ALA A O 1
ATOM 902 N N . GLU A 1 124 ? 24.876 1.050 -10.494 1.00 65.38 124 GLU A N 1
ATOM 903 C CA . GLU A 1 124 ? 25.757 1.784 -11.389 1.00 65.38 124 GLU A CA 1
ATOM 904 C C . GLU A 1 124 ? 27.074 2.008 -10.650 1.00 65.38 124 GLU A C 1
ATOM 906 O O . GLU A 1 124 ? 27.058 2.481 -9.508 1.00 65.38 124 GLU A O 1
ATOM 911 N N . ASN A 1 125 ? 28.201 1.600 -11.249 1.00 73.06 125 ASN A N 1
ATOM 912 C CA . ASN A 1 125 ? 29.499 1.678 -10.586 1.00 73.06 125 ASN A CA 1
ATOM 913 C C . ASN A 1 125 ? 29.639 3.072 -9.952 1.00 73.06 125 ASN A C 1
ATOM 915 O O . ASN A 1 125 ? 29.621 4.068 -10.679 1.00 73.06 125 ASN A O 1
ATOM 919 N N . PRO A 1 126 ? 29.797 3.191 -8.620 1.00 65.00 126 PRO A N 1
ATOM 920 C CA . PRO A 1 126 ? 29.722 4.485 -7.936 1.00 65.00 126 PRO A CA 1
ATOM 921 C C . PRO A 1 126 ? 30.839 5.443 -8.378 1.00 65.00 126 PRO A C 1
ATOM 923 O O . PRO A 1 126 ? 30.767 6.650 -8.153 1.00 65.00 126 PRO A O 1
ATOM 926 N N . PHE A 1 127 ? 31.860 4.911 -9.054 1.00 68.75 127 PHE A N 1
ATOM 927 C CA . PHE A 1 127 ? 32.962 5.637 -9.672 1.00 68.75 127 PHE A CA 1
ATOM 928 C C . PHE A 1 127 ? 32.606 6.326 -10.997 1.00 68.75 127 PHE A C 1
ATOM 930 O O . PHE A 1 127 ? 33.344 7.214 -11.431 1.00 68.75 127 PHE A O 1
ATOM 937 N N . ASP A 1 128 ? 31.495 5.958 -11.640 1.00 73.19 128 ASP A N 1
ATOM 938 C CA . ASP A 1 128 ? 31.090 6.526 -12.927 1.00 73.19 128 ASP A CA 1
ATOM 939 C C . ASP A 1 128 ? 30.241 7.794 -12.815 1.00 73.19 128 ASP A C 1
ATOM 941 O O . ASP A 1 128 ? 30.123 8.535 -13.800 1.00 73.19 128 ASP A O 1
ATOM 945 N N . SER A 1 129 ? 29.769 8.110 -11.604 1.00 82.31 129 SER A N 1
ATOM 946 C CA . SER A 1 129 ? 29.087 9.365 -11.297 1.00 82.31 129 SER A CA 1
ATOM 947 C C . SER A 1 129 ? 29.983 10.579 -11.598 1.00 82.31 129 SER A C 1
ATOM 949 O O . SER A 1 129 ? 31.174 10.583 -11.254 1.00 82.31 129 SER A O 1
ATOM 951 N N . PRO A 1 130 ? 29.438 11.660 -12.190 1.00 80.50 130 PRO A N 1
ATOM 952 C CA . PRO A 1 130 ? 30.197 12.882 -12.462 1.00 80.50 130 PRO A CA 1
ATOM 953 C C . PRO A 1 130 ? 30.813 13.487 -11.190 1.00 80.50 130 PRO A C 1
ATOM 955 O O . PRO A 1 130 ? 31.908 14.049 -11.244 1.00 80.50 130 PRO A O 1
ATOM 958 N N . ALA A 1 131 ? 30.159 13.318 -10.035 1.00 81.12 131 ALA A N 1
ATOM 959 C CA . ALA A 1 131 ? 30.691 13.753 -8.746 1.00 81.12 131 ALA A CA 1
ATOM 960 C C . ALA A 1 131 ? 31.901 12.909 -8.303 1.00 81.12 131 ALA A C 1
ATOM 962 O O . ALA A 1 131 ? 32.908 13.459 -7.853 1.00 81.12 131 ALA A O 1
ATOM 963 N N . ALA A 1 132 ? 31.845 11.586 -8.486 1.00 82.56 132 ALA A N 1
ATOM 964 C CA . ALA A 1 132 ? 32.938 10.682 -8.131 1.00 82.56 132 ALA A CA 1
ATOM 965 C C . ALA A 1 132 ? 34.187 10.926 -8.993 1.00 82.56 132 ALA A C 1
ATOM 967 O O . ALA A 1 132 ? 35.299 10.994 -8.468 1.00 82.56 132 ALA A O 1
ATOM 968 N N . LYS A 1 133 ? 34.012 11.172 -10.297 1.00 83.19 133 LYS A N 1
ATOM 969 C CA . LYS A 1 133 ? 35.113 11.518 -11.216 1.00 83.19 133 LYS A CA 1
ATOM 970 C C . LYS A 1 133 ? 35.826 12.812 -10.813 1.00 83.19 133 LYS A C 1
ATOM 972 O O . LYS A 1 133 ? 37.053 12.880 -10.881 1.00 83.19 133 LYS A O 1
ATOM 977 N N . ALA A 1 134 ? 35.083 13.815 -10.341 1.00 85.44 134 ALA A N 1
ATOM 978 C CA . ALA A 1 134 ? 35.667 15.053 -9.828 1.00 85.44 134 ALA A CA 1
ATOM 979 C C . ALA A 1 134 ? 36.495 14.815 -8.552 1.00 85.44 134 ALA A C 1
ATOM 981 O O . ALA A 1 134 ? 37.620 15.305 -8.450 1.00 85.44 134 ALA A O 1
ATOM 982 N N . LEU A 1 135 ? 35.979 14.018 -7.609 1.00 86.75 135 LEU A N 1
ATOM 983 C CA . LEU A 1 135 ? 36.685 13.697 -6.364 1.00 86.75 135 LEU A CA 1
ATOM 984 C C . LEU A 1 135 ? 37.964 12.888 -6.611 1.00 86.75 135 LEU A C 1
ATOM 986 O O . LEU A 1 135 ? 39.015 13.238 -6.075 1.00 86.75 135 LEU A O 1
ATOM 990 N N . ILE A 1 136 ? 37.915 11.867 -7.472 1.00 88.00 136 ILE A N 1
ATOM 991 C CA . ILE A 1 136 ? 39.100 11.075 -7.847 1.00 88.00 136 ILE A CA 1
ATOM 992 C C . ILE A 1 136 ? 40.148 11.963 -8.529 1.00 88.00 136 ILE A C 1
ATOM 994 O O . ILE A 1 136 ? 41.339 11.834 -8.246 1.00 88.00 136 ILE A O 1
ATOM 998 N N . GLY A 1 137 ? 39.720 12.913 -9.367 1.00 88.06 137 GLY A N 1
ATOM 999 C CA . GLY A 1 137 ? 40.611 13.901 -9.978 1.00 88.06 137 GLY A CA 1
ATOM 1000 C C . GLY A 1 137 ? 41.352 14.759 -8.946 1.00 88.06 137 GLY A C 1
ATOM 1001 O O . GLY A 1 137 ? 42.567 14.931 -9.043 1.00 88.06 137 GLY A O 1
ATOM 1002 N N . VAL A 1 138 ? 40.653 15.249 -7.918 1.00 91.62 138 VAL A N 1
ATOM 1003 C CA . VAL A 1 138 ? 41.261 16.050 -6.839 1.00 91.62 138 VAL A CA 1
ATOM 1004 C C . VAL A 1 138 ? 42.230 15.215 -5.997 1.00 91.62 138 VAL A C 1
ATOM 1006 O O . VAL A 1 138 ? 43.341 15.667 -5.713 1.00 91.62 138 VAL A O 1
ATOM 1009 N N . VAL A 1 139 ? 41.855 13.982 -5.645 1.00 93.00 139 VAL A N 1
ATOM 1010 C CA . VAL A 1 139 ? 42.720 13.061 -4.885 1.00 93.00 139 VAL A CA 1
ATOM 1011 C C . VAL A 1 139 ? 43.977 12.701 -5.683 1.00 93.00 139 VAL A C 1
ATOM 1013 O O . VAL A 1 139 ? 45.076 12.689 -5.126 1.00 93.00 139 VAL A O 1
ATOM 1016 N N . GLY A 1 140 ? 43.854 12.487 -6.995 1.00 91.81 140 GLY A N 1
ATOM 1017 C CA . GLY A 1 140 ? 44.993 12.235 -7.880 1.00 91.81 140 GLY A CA 1
ATOM 1018 C C . GLY A 1 140 ? 45.992 13.395 -7.906 1.00 91.81 140 GLY A C 1
ATOM 1019 O O . GLY A 1 140 ? 47.199 13.177 -7.799 1.00 91.81 140 GLY A O 1
ATOM 1020 N N . ILE A 1 141 ? 45.506 14.639 -7.968 1.00 92.25 141 ILE A N 1
ATOM 1021 C CA . ILE A 1 141 ? 46.366 15.833 -7.913 1.00 92.25 141 ILE A CA 1
ATOM 1022 C C . ILE A 1 141 ? 47.064 15.942 -6.548 1.00 92.25 141 ILE A C 1
ATOM 1024 O O . ILE A 1 141 ? 48.262 16.232 -6.494 1.00 92.25 141 ILE A O 1
ATOM 1028 N N . ALA A 1 142 ? 46.353 15.665 -5.451 1.00 92.94 142 ALA A N 1
ATOM 1029 C CA . ALA A 1 142 ? 46.927 15.680 -4.105 1.00 92.94 142 ALA A CA 1
ATOM 1030 C C . ALA A 1 142 ? 48.033 14.623 -3.928 1.00 92.94 142 ALA A C 1
ATOM 1032 O O . ALA A 1 142 ? 49.089 14.924 -3.369 1.00 92.94 142 ALA A O 1
ATOM 1033 N N . MET A 1 143 ? 47.837 13.414 -4.464 1.00 94.69 143 MET A N 1
ATOM 1034 C CA . MET A 1 143 ? 48.844 12.344 -4.456 1.00 94.69 143 MET A CA 1
ATOM 1035 C C . MET A 1 143 ? 50.122 12.761 -5.188 1.00 94.69 143 MET A C 1
ATOM 1037 O O . MET A 1 143 ? 51.222 12.604 -4.660 1.00 94.69 143 MET A O 1
ATOM 1041 N N . VAL A 1 144 ? 49.993 13.358 -6.375 1.00 94.00 144 VAL A N 1
ATOM 1042 C CA . VAL A 1 144 ? 51.152 13.853 -7.135 1.00 94.00 144 VAL A CA 1
ATOM 1043 C C . VAL A 1 144 ? 51.876 14.964 -6.370 1.00 94.00 144 VAL A C 1
ATOM 1045 O O . VAL A 1 144 ? 53.105 14.958 -6.302 1.00 94.00 144 VAL A O 1
ATOM 1048 N N . ALA A 1 145 ? 51.142 15.880 -5.734 1.00 92.75 145 ALA A N 1
ATOM 1049 C CA . ALA A 1 145 ? 51.733 16.939 -4.919 1.00 92.75 145 ALA A CA 1
ATOM 1050 C C . ALA A 1 145 ? 52.516 16.388 -3.713 1.00 92.75 145 ALA A C 1
ATOM 1052 O O . ALA A 1 145 ? 53.614 16.870 -3.430 1.00 92.75 145 ALA A O 1
ATOM 1053 N N . LEU A 1 146 ? 52.004 15.352 -3.041 1.00 93.06 146 LEU A N 1
ATOM 1054 C CA . LEU A 1 146 ? 52.708 14.695 -1.935 1.00 93.06 146 LEU A CA 1
ATOM 1055 C C . LEU A 1 146 ? 53.979 13.981 -2.391 1.00 93.06 146 LEU A C 1
ATOM 1057 O O . LEU A 1 146 ? 55.003 14.084 -1.719 1.00 93.06 146 LEU A O 1
ATOM 1061 N N . VAL A 1 147 ? 53.950 13.308 -3.542 1.00 94.12 147 VAL A N 1
ATOM 1062 C CA . VAL A 1 147 ? 55.151 12.675 -4.106 1.00 94.12 147 VAL A CA 1
ATOM 1063 C C . VAL A 1 147 ? 56.202 13.730 -4.450 1.00 94.12 147 VAL A C 1
ATOM 1065 O O . VAL A 1 147 ? 57.372 13.557 -4.115 1.00 94.12 147 VAL A O 1
ATOM 1068 N N . ILE A 1 148 ? 55.800 14.856 -5.047 1.00 91.69 148 ILE A N 1
ATOM 1069 C CA . ILE A 1 148 ? 56.714 15.970 -5.338 1.00 91.69 148 ILE A CA 1
ATOM 1070 C C . ILE A 1 148 ? 57.299 16.548 -4.043 1.00 91.69 148 ILE A C 1
ATOM 1072 O O . ILE A 1 148 ? 58.503 16.789 -3.978 1.00 91.69 148 ILE A O 1
ATOM 1076 N N . ALA A 1 149 ? 56.486 16.729 -2.999 1.00 88.44 149 ALA A N 1
ATOM 1077 C CA . ALA A 1 149 ? 56.952 17.203 -1.697 1.00 88.44 149 ALA A CA 1
ATOM 1078 C C . ALA A 1 149 ? 57.935 16.218 -1.043 1.00 88.44 149 ALA A C 1
ATOM 1080 O O . ALA A 1 149 ? 58.980 16.631 -0.545 1.00 88.44 149 ALA A O 1
ATOM 1081 N N . LEU A 1 150 ? 57.651 14.916 -1.096 1.00 89.94 150 LEU A N 1
ATOM 1082 C CA . LEU A 1 150 ? 58.532 13.870 -0.578 1.00 89.94 150 LEU A CA 1
ATOM 1083 C C . LEU A 1 150 ? 59.872 13.849 -1.322 1.00 89.94 15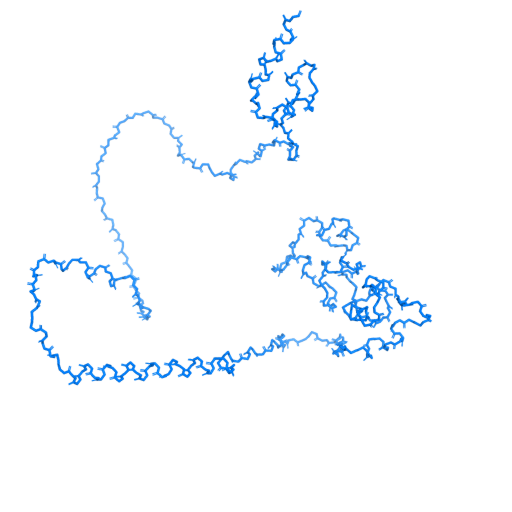0 LEU A C 1
ATOM 1085 O O . LEU A 1 150 ? 60.930 13.808 -0.698 1.00 89.94 150 LEU A O 1
ATOM 1089 N N . VAL A 1 151 ? 59.844 13.962 -2.648 1.00 90.00 151 VAL A N 1
ATOM 1090 C CA . VAL A 1 151 ? 61.052 14.069 -3.475 1.00 90.00 151 VAL A CA 1
ATOM 1091 C C . VAL A 1 151 ? 61.832 15.348 -3.150 1.00 90.00 151 VAL A C 1
ATOM 1093 O O . VAL A 1 151 ? 63.056 15.301 -3.034 1.00 90.00 151 VAL A O 1
ATOM 1096 N N . ALA A 1 152 ? 61.150 16.473 -2.924 1.00 84.25 152 ALA A N 1
ATOM 1097 C CA . ALA A 1 152 ? 61.783 17.722 -2.508 1.00 84.25 152 ALA A CA 1
ATOM 1098 C C . ALA A 1 152 ? 62.436 17.619 -1.120 1.00 84.25 152 ALA A C 1
ATOM 1100 O O . ALA A 1 152 ? 63.507 18.182 -0.925 1.00 84.25 152 ALA A O 1
ATOM 1101 N N . ILE A 1 153 ? 61.851 16.871 -0.180 1.00 84.75 153 ILE A N 1
ATOM 1102 C CA . ILE A 1 153 ? 62.449 16.605 1.140 1.00 84.75 153 ILE A CA 1
ATOM 1103 C C . ILE A 1 153 ? 63.682 15.699 1.016 1.00 84.75 153 ILE A C 1
ATOM 1105 O O . ILE A 1 153 ? 64.667 15.898 1.724 1.00 84.75 153 ILE A O 1
ATOM 1109 N N . LEU A 1 154 ? 63.656 14.714 0.114 1.00 80.06 154 LEU A N 1
ATOM 1110 C CA . LEU A 1 154 ? 64.787 13.806 -0.098 1.00 80.06 154 LEU A CA 1
ATOM 1111 C C . LEU A 1 154 ? 65.960 14.472 -0.836 1.00 80.06 154 LEU A C 1
ATOM 1113 O O . LEU A 1 154 ? 67.114 14.156 -0.555 1.00 80.06 154 LEU A O 1
ATOM 1117 N N . LEU A 1 155 ? 65.681 15.392 -1.765 1.00 77.38 155 LEU A N 1
ATOM 1118 C CA . LEU A 1 155 ? 66.701 16.142 -2.514 1.00 77.38 155 LEU A CA 1
ATOM 1119 C C . LEU A 1 155 ? 67.170 17.405 -1.776 1.00 77.38 155 LEU A C 1
ATOM 1121 O O . LEU A 1 155 ? 68.337 17.785 -1.875 1.00 77.38 155 LEU A O 1
ATOM 1125 N N . GLY A 1 156 ? 66.276 18.055 -1.034 1.00 67.12 156 GLY A N 1
ATOM 1126 C CA . GLY A 1 156 ? 66.561 19.187 -0.162 1.00 67.12 156 GLY A CA 1
ATOM 1127 C C . GLY A 1 156 ? 67.163 18.695 1.145 1.00 67.12 156 GLY A C 1
ATOM 1128 O O . GLY A 1 156 ? 66.473 18.605 2.157 1.00 67.12 156 GLY A O 1
ATOM 1129 N N . GLY A 1 157 ? 68.450 18.340 1.114 1.00 66.19 157 GLY A N 1
ATOM 1130 C CA . GLY A 1 157 ? 69.196 17.938 2.305 1.00 66.19 157 GLY A CA 1
ATOM 1131 C C . GLY A 1 157 ? 68.938 18.898 3.471 1.00 66.19 157 GLY A C 1
ATOM 1132 O O . GLY A 1 157 ? 68.922 20.108 3.271 1.00 66.19 157 GLY A O 1
ATOM 1133 N N . ARG A 1 158 ? 68.701 18.344 4.674 1.00 62.41 158 ARG A N 1
ATOM 1134 C CA . ARG A 1 158 ? 68.419 19.075 5.926 1.00 62.41 158 ARG A CA 1
ATOM 1135 C C . ARG A 1 158 ? 69.344 20.288 6.078 1.00 62.41 158 ARG A C 1
ATOM 1137 O O . ARG A 1 158 ? 70.443 20.162 6.616 1.00 62.41 158 ARG A O 1
ATOM 1144 N N . GLU A 1 159 ? 68.870 21.463 5.678 1.00 61.78 159 GLU A N 1
ATOM 1145 C CA . GLU A 1 159 ? 69.421 22.742 6.113 1.00 61.78 159 GLU A CA 1
ATOM 1146 C C . GLU A 1 159 ? 69.192 22.787 7.625 1.00 61.78 159 GLU A C 1
ATOM 1148 O O . GLU A 1 159 ? 68.076 22.928 8.127 1.00 61.78 159 GLU A O 1
ATOM 1153 N N . THR A 1 160 ? 70.256 22.502 8.370 1.00 51.78 160 THR A N 1
ATOM 1154 C CA . THR A 1 160 ? 70.243 22.423 9.823 1.00 51.78 160 THR A CA 1
ATOM 1155 C C . THR A 1 160 ? 69.773 23.757 10.389 1.00 51.78 160 THR A C 1
ATOM 1157 O O . THR A 1 160 ? 70.528 24.731 10.378 1.00 51.78 160 THR A O 1
ATOM 1160 N N . ALA A 1 161 ? 68.560 23.803 10.937 1.00 47.06 161 ALA A N 1
ATOM 1161 C CA . ALA A 1 161 ? 68.185 24.857 11.865 1.00 47.06 161 ALA A CA 1
ATOM 1162 C C . ALA A 1 161 ? 69.133 24.761 13.074 1.00 47.06 161 ALA A C 1
ATOM 1164 O O . ALA A 1 161 ? 68.983 23.910 13.953 1.00 47.06 161 ALA A O 1
ATOM 1165 N N . ARG A 1 162 ? 70.187 25.587 13.071 1.00 51.28 162 ARG A N 1
ATOM 1166 C CA . ARG A 1 162 ? 71.071 25.796 14.220 1.00 51.28 162 ARG A CA 1
ATOM 1167 C C . ARG A 1 162 ? 70.229 26.393 15.339 1.00 51.28 162 ARG A C 1
ATOM 1169 O O . ARG A 1 162 ? 69.884 27.567 15.279 1.00 51.28 162 ARG A O 1
ATOM 1176 N N . GLY A 1 163 ? 69.974 25.592 16.367 1.00 59.44 163 GLY A N 1
ATOM 1177 C CA . GLY A 1 163 ? 69.541 26.084 17.670 1.00 59.44 163 GLY A CA 1
ATOM 1178 C C . GLY A 1 163 ? 68.209 25.530 18.145 1.00 59.44 163 GLY A C 1
ATOM 1179 O O . GLY A 1 163 ? 67.278 26.296 18.339 1.00 59.44 163 GLY A O 1
ATOM 1180 N N . VAL A 1 164 ? 68.147 24.227 18.418 1.00 49.78 164 VAL A N 1
ATOM 1181 C CA . VAL A 1 164 ? 67.296 23.710 19.496 1.00 49.78 164 VAL A CA 1
ATOM 1182 C C . VAL A 1 164 ? 68.123 22.688 20.267 1.00 49.78 164 VAL A C 1
ATOM 1184 O O . VAL A 1 164 ? 68.730 21.786 19.688 1.00 49.78 164 VAL A O 1
ATOM 1187 N N . VAL A 1 165 ? 68.219 22.927 21.570 1.00 55.78 165 VAL A N 1
ATOM 1188 C CA . VAL A 1 165 ? 68.901 22.099 22.562 1.00 55.78 165 VAL A CA 1
ATOM 1189 C C . VAL A 1 165 ? 68.223 20.728 22.580 1.00 55.78 165 VAL A C 1
ATOM 1191 O O . VAL A 1 165 ? 67.001 20.650 22.657 1.00 55.78 165 VAL A O 1
ATOM 1194 N N . LYS A 1 166 ? 69.003 19.652 22.451 1.00 49.62 166 LYS A N 1
ATOM 1195 C CA . LYS A 1 166 ? 68.514 18.300 22.723 1.00 49.62 166 LYS A CA 1
ATOM 1196 C C . LYS A 1 166 ? 68.549 18.095 24.230 1.00 49.62 166 LYS A C 1
ATOM 1198 O O . LYS A 1 166 ? 69.634 17.979 24.794 1.00 49.62 166 LYS A O 1
ATOM 1203 N N . ASP A 1 167 ? 67.381 18.069 24.854 1.00 48.38 167 ASP A N 1
ATOM 1204 C CA . ASP A 1 167 ? 67.238 17.500 26.188 1.00 48.38 167 ASP A CA 1
ATOM 1205 C C . ASP A 1 167 ? 67.127 15.978 26.030 1.00 48.38 167 ASP A C 1
ATOM 1207 O O . ASP A 1 167 ? 66.061 15.431 25.754 1.00 48.38 167 ASP A O 1
ATOM 1211 N N . ASP A 1 168 ? 68.264 15.292 26.158 1.00 53.41 168 ASP A N 1
ATOM 1212 C CA . ASP A 1 168 ? 68.358 13.828 26.205 1.00 53.41 168 ASP A CA 1
ATOM 1213 C C . ASP A 1 168 ? 67.927 13.313 27.599 1.00 53.41 168 ASP A C 1
ATOM 1215 O O . ASP A 1 168 ? 68.709 12.698 28.326 1.00 53.41 168 ASP A O 1
ATOM 1219 N N . SER A 1 169 ? 66.694 13.618 28.019 1.00 53.56 169 SER A N 1
ATOM 1220 C CA . SER A 1 169 ? 66.184 13.242 29.350 1.00 53.56 169 SER A CA 1
ATOM 1221 C C . SER A 1 169 ? 64.691 12.902 29.420 1.00 53.56 169 SER A C 1
ATOM 1223 O O . SER A 1 169 ? 64.148 12.796 30.519 1.00 53.56 169 SER A O 1
ATOM 1225 N N . PHE A 1 170 ? 64.023 12.651 28.289 1.00 45.91 170 PHE A N 1
ATOM 1226 C CA . PHE A 1 170 ? 62.697 12.022 28.301 1.00 45.91 170 PHE A CA 1
ATOM 1227 C C . PHE A 1 170 ? 62.722 10.689 27.548 1.00 45.91 170 PHE A C 1
ATOM 1229 O O . PHE A 1 170 ? 62.587 10.610 26.328 1.00 45.91 170 PHE A O 1
ATOM 1236 N N . ASP A 1 171 ? 62.978 9.652 28.341 1.00 47.44 171 ASP A N 1
ATOM 1237 C CA . ASP A 1 171 ? 63.070 8.238 28.003 1.00 47.44 171 ASP A CA 1
ATOM 1238 C C . ASP A 1 171 ? 61.922 7.737 27.112 1.00 47.44 171 ASP A C 1
ATOM 1240 O O . ASP A 1 171 ? 60.749 7.761 27.485 1.00 47.44 171 ASP A O 1
ATOM 1244 N N . LEU A 1 172 ? 62.286 7.272 25.915 1.00 50.06 172 LEU A N 1
ATOM 1245 C CA . LEU A 1 172 ? 62.308 5.875 25.430 1.00 50.06 172 LEU A CA 1
ATOM 1246 C C . LEU A 1 172 ? 61.295 4.817 25.953 1.00 50.06 172 LEU A C 1
ATOM 1248 O O . LEU A 1 172 ? 61.399 3.661 25.558 1.00 50.06 172 LEU A O 1
ATOM 1252 N N . ALA A 1 173 ? 60.293 5.149 26.769 1.00 48.69 173 ALA A N 1
ATOM 1253 C CA . ALA A 1 173 ? 59.368 4.168 27.360 1.00 48.69 173 ALA A CA 1
ATOM 1254 C C . ALA A 1 173 ? 57.922 4.227 26.822 1.00 48.69 173 ALA A C 1
ATOM 1256 O O . ALA A 1 173 ? 57.139 3.322 27.092 1.00 48.69 173 ALA A O 1
ATOM 1257 N N . ILE A 1 174 ? 57.552 5.248 26.038 1.00 48.00 174 ILE A N 1
ATOM 1258 C CA . ILE A 1 174 ? 56.162 5.448 25.560 1.00 48.00 174 ILE A CA 1
ATOM 1259 C C . ILE A 1 174 ? 56.013 5.316 24.031 1.00 48.00 174 ILE A C 1
ATOM 1261 O O . ILE A 1 174 ? 54.903 5.298 23.517 1.00 48.00 174 ILE A O 1
ATOM 1265 N N . ALA A 1 175 ? 57.104 5.132 23.283 1.00 45.78 175 ALA A N 1
ATOM 1266 C CA . ALA A 1 175 ? 57.029 4.919 21.830 1.00 45.78 175 ALA A CA 1
ATOM 1267 C C . ALA A 1 175 ? 56.908 3.436 21.420 1.00 45.78 175 ALA A C 1
ATOM 1269 O O . ALA A 1 175 ? 56.534 3.149 20.291 1.00 45.78 175 ALA A O 1
ATOM 1270 N N . VAL A 1 176 ? 57.191 2.488 22.324 1.00 50.41 176 VAL A N 1
ATOM 1271 C CA . VAL A 1 176 ? 57.141 1.039 22.024 1.00 50.41 176 VAL A CA 1
ATOM 1272 C C . VAL A 1 176 ? 55.789 0.410 22.402 1.00 50.41 176 VAL A C 1
ATOM 1274 O O . VAL A 1 176 ? 55.433 -0.644 21.890 1.00 50.41 176 VAL A O 1
ATOM 1277 N N . ALA A 1 177 ? 54.984 1.068 23.243 1.00 50.50 177 ALA A N 1
ATOM 1278 C CA . ALA A 1 177 ? 53.713 0.519 23.726 1.00 50.50 177 ALA A CA 1
ATOM 1279 C C . ALA A 1 177 ? 52.493 0.830 22.833 1.00 50.50 177 ALA A C 1
ATOM 1281 O O . ALA A 1 177 ? 51.419 0.288 23.073 1.00 50.50 177 ALA A O 1
ATOM 1282 N N . GLN A 1 178 ? 52.637 1.679 21.808 1.00 42.28 178 GLN A N 1
ATOM 1283 C CA . GLN A 1 178 ? 51.518 2.108 20.954 1.00 42.28 178 GLN A CA 1
ATOM 1284 C C . GLN A 1 178 ? 51.572 1.553 19.518 1.00 42.28 178 GLN A C 1
ATOM 1286 O O . GLN A 1 178 ? 50.630 1.734 18.755 1.00 42.28 178 GLN A O 1
ATOM 1291 N N . GLU A 1 179 ? 52.626 0.813 19.167 1.00 47.06 179 GLU A N 1
ATOM 1292 C CA . GLU A 1 179 ? 52.780 0.140 17.863 1.00 47.06 179 GLU A CA 1
ATOM 1293 C C . GLU A 1 179 ? 52.217 -1.297 17.851 1.00 47.06 179 GLU A C 1
ATOM 1295 O O . GLU A 1 179 ? 52.168 -1.935 16.808 1.00 47.06 179 GLU A O 1
ATOM 1300 N N . ALA A 1 180 ? 51.736 -1.816 18.988 1.00 48.06 180 ALA A N 1
ATOM 1301 C CA . ALA A 1 180 ? 51.174 -3.170 19.083 1.00 48.06 180 ALA A CA 1
ATOM 1302 C C . ALA A 1 180 ? 49.634 -3.234 18.968 1.00 48.06 180 ALA A C 1
ATOM 1304 O O . ALA A 1 180 ? 49.060 -4.303 19.159 1.00 48.06 180 ALA A O 1
ATOM 1305 N N . ALA A 1 181 ? 48.950 -2.116 18.690 1.00 49.59 181 ALA A N 1
ATOM 1306 C CA . ALA A 1 181 ? 47.483 -2.050 18.746 1.00 49.59 181 ALA A CA 1
ATOM 1307 C C . ALA A 1 181 ? 46.772 -1.760 17.411 1.00 49.59 181 ALA A C 1
ATOM 1309 O O . ALA A 1 181 ? 45.547 -1.814 17.382 1.00 49.59 181 ALA A O 1
ATOM 1310 N N . PHE A 1 182 ? 47.479 -1.483 16.309 1.00 38.38 182 PHE A N 1
ATOM 1311 C CA . PHE A 1 182 ? 46.833 -1.236 15.013 1.00 38.38 182 PHE A CA 1
ATOM 1312 C C . PHE A 1 182 ? 47.689 -1.706 13.829 1.00 38.38 182 PHE A C 1
ATOM 1314 O O . PHE A 1 182 ? 48.616 -1.022 13.414 1.00 38.38 182 PHE A O 1
ATOM 1321 N N . GLY A 1 183 ? 47.291 -2.834 13.232 1.00 30.97 183 GLY A N 1
ATOM 1322 C CA . GLY A 1 183 ? 47.463 -3.079 11.798 1.00 30.97 183 GLY A CA 1
ATOM 1323 C C . GLY A 1 183 ? 48.492 -4.132 11.390 1.00 30.97 183 GLY A C 1
ATOM 1324 O O . GLY A 1 183 ? 49.649 -3.811 11.142 1.00 30.97 183 GLY A O 1
ATOM 1325 N N . SER A 1 184 ? 48.044 -5.375 11.198 1.00 36.44 184 SER A N 1
ATOM 1326 C CA . SER A 1 184 ? 48.131 -6.064 9.894 1.00 36.44 184 SER A CA 1
ATOM 1327 C C . SER A 1 184 ? 47.529 -7.476 9.970 1.00 36.44 184 SER A C 1
ATOM 1329 O O . SER A 1 184 ? 47.990 -8.333 10.718 1.00 36.44 184 SER A O 1
ATOM 1331 N N . GLU A 1 185 ? 46.483 -7.703 9.170 1.00 35.62 185 GLU A N 1
ATOM 1332 C CA . GLU A 1 185 ? 46.210 -8.990 8.508 1.00 35.62 185 GLU A CA 1
ATOM 1333 C C . GLU A 1 185 ? 47.470 -9.343 7.672 1.00 35.62 185 GLU A C 1
ATOM 1335 O O . GLU A 1 185 ? 48.160 -8.438 7.209 1.00 35.62 185 GLU A O 1
ATOM 1340 N N . GLU A 1 186 ? 47.931 -10.570 7.440 1.00 32.19 186 GLU A N 1
ATOM 1341 C CA . GLU A 1 186 ? 47.276 -11.845 7.173 1.00 32.19 186 GLU A CA 1
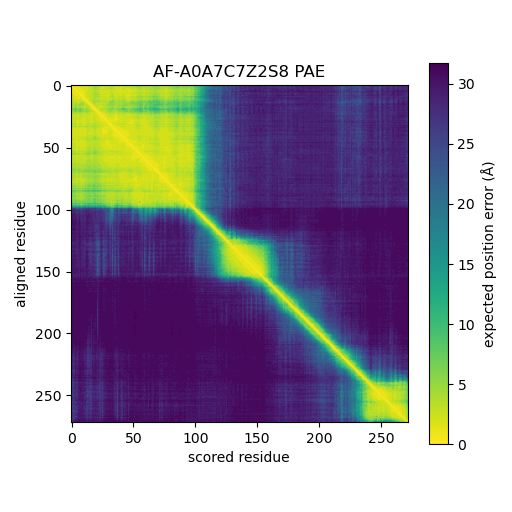ATOM 1342 C C . GLU A 1 186 ? 48.368 -12.947 7.159 1.00 32.19 186 GLU A C 1
ATOM 1344 O O . GLU A 1 186 ? 49.547 -12.663 6.939 1.00 32.19 186 GLU A O 1
ATOM 1349 N N . SER A 1 187 ? 47.931 -14.209 7.246 1.00 29.53 187 SER A N 1
ATOM 1350 C CA . SER A 1 187 ? 48.551 -15.414 6.658 1.00 29.53 187 SER A CA 1
ATOM 1351 C C . SER A 1 187 ? 49.309 -16.383 7.584 1.00 29.53 187 SER A C 1
ATOM 1353 O O . SER A 1 187 ? 50.474 -16.200 7.917 1.00 29.53 187 SER A O 1
ATOM 1355 N N . GLY A 1 188 ? 48.647 -17.518 7.855 1.00 27.88 188 GLY A N 1
ATOM 1356 C CA . GLY A 1 188 ? 49.215 -18.840 7.567 1.00 27.88 188 GLY A CA 1
ATOM 1357 C C . GLY A 1 188 ? 49.910 -19.619 8.694 1.00 27.88 188 GLY A C 1
ATOM 1358 O O . GLY A 1 188 ? 50.958 -19.223 9.182 1.00 27.88 188 GLY A O 1
ATOM 1359 N N . SER A 1 189 ? 49.400 -20.840 8.915 1.00 28.97 189 SER A N 1
ATOM 1360 C CA . SER A 1 189 ? 50.098 -22.043 9.421 1.00 28.97 189 SER A CA 1
ATOM 1361 C C . SER A 1 189 ? 49.997 -22.405 10.916 1.00 28.97 189 SER A C 1
ATOM 1363 O O . SER A 1 189 ? 50.757 -21.934 11.750 1.00 28.97 189 SER A O 1
ATOM 1365 N N . GLU A 1 190 ? 49.065 -23.331 11.170 1.00 28.00 190 GLU A N 1
ATOM 1366 C CA . GLU A 1 190 ? 49.109 -24.584 11.959 1.00 28.00 190 GLU A CA 1
ATOM 1367 C C . GLU A 1 190 ? 50.016 -24.804 13.206 1.00 28.00 190 GLU A C 1
ATOM 1369 O O . GLU A 1 190 ? 51.198 -24.478 13.235 1.00 28.00 190 GLU A O 1
ATOM 1374 N N . VAL A 1 191 ? 49.443 -25.638 14.104 1.00 28.34 191 VA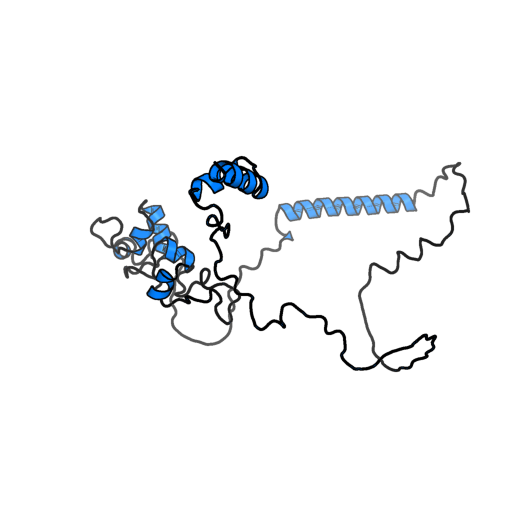L A N 1
ATOM 1375 C CA . VAL A 1 191 ? 50.028 -26.548 15.130 1.00 28.34 191 VAL A CA 1
ATOM 1376 C C . VAL A 1 191 ? 50.272 -25.926 16.524 1.00 28.34 191 VAL A C 1
ATOM 1378 O O . VAL A 1 191 ? 51.174 -25.125 16.703 1.00 28.34 191 VAL A O 1
ATOM 1381 N N . GLN A 1 192 ? 49.378 -26.103 17.512 1.00 29.47 192 GLN A N 1
ATOM 1382 C CA . GLN A 1 192 ? 49.113 -27.249 18.423 1.00 29.47 192 GLN A CA 1
ATOM 1383 C C . GLN A 1 192 ? 49.997 -27.277 19.693 1.00 29.47 192 GLN A C 1
ATOM 1385 O O . GLN A 1 192 ? 51.214 -27.165 19.618 1.00 29.47 192 GLN A O 1
ATOM 1390 N N . SER A 1 193 ? 49.325 -27.590 20.813 1.00 29.06 193 SER A N 1
ATOM 1391 C CA . SER A 1 193 ? 49.771 -28.278 22.045 1.00 29.06 193 SER A CA 1
ATOM 1392 C C . SER A 1 193 ? 50.133 -27.482 23.317 1.00 29.06 193 SER A C 1
ATOM 1394 O O . SER A 1 193 ? 51.006 -26.624 23.315 1.00 29.06 193 SER A O 1
ATOM 1396 N N . ASP A 1 194 ? 49.444 -27.908 24.391 1.00 26.72 194 ASP A N 1
ATOM 1397 C CA . ASP A 1 194 ? 49.905 -28.149 25.772 1.00 26.72 194 ASP A CA 1
ATOM 1398 C C . ASP A 1 194 ? 50.271 -26.953 26.676 1.00 26.72 194 ASP A C 1
ATOM 1400 O O . ASP A 1 194 ? 51.192 -26.201 26.395 1.00 26.72 194 ASP A O 1
ATOM 1404 N N . THR A 1 195 ? 49.503 -26.606 27.726 1.00 27.31 195 THR A N 1
ATOM 1405 C CA . THR A 1 195 ? 49.108 -27.284 28.998 1.00 27.31 195 THR A CA 1
ATOM 1406 C C . THR A 1 195 ? 49.999 -26.920 30.201 1.00 27.31 195 THR A C 1
ATOM 1408 O O . THR A 1 195 ? 51.215 -26.858 30.064 1.00 27.31 195 THR A O 1
ATOM 1411 N N . LEU A 1 196 ? 49.346 -26.834 31.377 1.00 31.12 196 LEU A N 1
ATOM 1412 C CA . LEU A 1 196 ? 49.837 -26.797 32.777 1.00 31.12 196 LEU A CA 1
ATOM 1413 C C . LEU A 1 196 ? 50.432 -25.460 33.279 1.00 31.12 196 LEU A C 1
ATOM 1415 O O . LEU A 1 196 ? 51.433 -24.977 32.769 1.00 31.12 196 LEU A O 1
ATOM 1419 N N . GLU A 1 197 ? 49.752 -24.725 34.172 1.00 32.91 197 GLU A N 1
ATOM 1420 C CA . GLU A 1 197 ? 49.567 -24.922 35.637 1.00 32.91 197 GLU A CA 1
ATOM 1421 C C . GLU A 1 197 ? 50.830 -24.696 36.484 1.00 32.91 197 GLU A C 1
ATOM 1423 O O . GLU A 1 197 ? 51.783 -25.455 36.360 1.00 32.91 197 GLU A O 1
ATOM 1428 N N . THR A 1 198 ? 50.787 -23.710 37.399 1.00 27.67 198 THR A N 1
ATOM 1429 C CA . THR A 1 198 ? 51.315 -23.710 38.795 1.00 27.67 198 THR A CA 1
ATOM 1430 C C . THR A 1 198 ? 50.798 -22.402 39.461 1.00 27.67 198 THR A C 1
ATOM 1432 O O . THR A 1 198 ? 51.119 -21.325 38.966 1.00 27.67 198 THR A O 1
ATOM 1435 N N . GLU A 1 199 ? 49.783 -22.394 40.346 1.00 32.16 199 GLU A N 1
ATOM 1436 C CA . GLU A 1 199 ? 49.817 -22.553 41.831 1.00 32.16 199 GLU A CA 1
ATOM 1437 C C . GLU A 1 199 ? 50.911 -21.677 42.501 1.00 32.16 199 GLU A C 1
ATOM 1439 O O . GLU A 1 199 ? 52.042 -21.656 42.033 1.00 32.16 199 GLU A O 1
ATOM 1444 N N . VAL A 1 200 ? 50.720 -20.863 43.552 1.00 33.88 200 VAL A N 1
ATOM 1445 C CA . VAL A 1 200 ? 50.170 -21.076 44.916 1.00 33.88 200 VAL A CA 1
ATOM 1446 C C . VAL A 1 200 ? 50.036 -19.668 45.575 1.00 33.88 200 VAL A C 1
ATOM 1448 O O . VAL A 1 200 ? 50.908 -18.831 45.364 1.00 33.88 200 VAL A O 1
ATOM 1451 N N . SER A 1 201 ? 48.928 -19.278 46.227 1.00 33.12 201 SER A N 1
ATOM 1452 C CA . SER A 1 201 ? 48.488 -19.543 47.623 1.00 33.12 201 SER A CA 1
ATOM 1453 C C . SER A 1 201 ? 48.808 -18.398 48.603 1.00 33.12 201 SER A C 1
ATOM 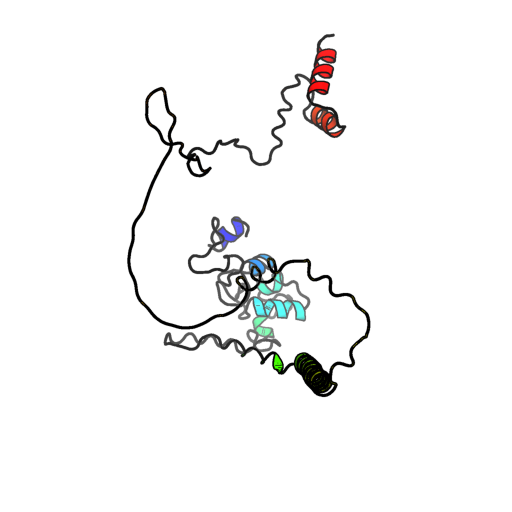1455 O O . SER A 1 201 ? 49.974 -18.097 48.817 1.00 33.12 201 SER A O 1
ATOM 1457 N N . GLU A 1 202 ? 47.784 -17.813 49.244 1.00 35.66 202 GLU A N 1
ATOM 1458 C CA . GLU A 1 202 ? 47.692 -17.822 50.715 1.00 35.66 202 GLU A CA 1
ATOM 1459 C C . GLU A 1 202 ? 46.292 -17.431 51.229 1.00 35.66 202 GLU A C 1
ATOM 1461 O O . GLU A 1 202 ? 45.592 -16.578 50.688 1.00 35.66 202 GLU A O 1
ATOM 1466 N N . THR A 1 203 ? 45.900 -18.123 52.293 1.00 32.41 203 THR A N 1
ATOM 1467 C CA . THR A 1 203 ? 44.540 -18.418 52.756 1.00 32.41 203 THR A CA 1
ATOM 1468 C C . THR A 1 203 ? 44.275 -17.746 54.100 1.00 32.41 203 THR A C 1
ATOM 1470 O O . THR A 1 203 ? 45.163 -17.775 54.943 1.00 32.41 203 THR A O 1
ATOM 1473 N N . LEU A 1 204 ? 43.043 -17.300 54.391 1.00 32.12 204 LEU A N 1
ATOM 1474 C CA . LEU A 1 204 ? 42.516 -17.247 55.767 1.00 32.12 204 LEU A CA 1
ATOM 1475 C C . LEU A 1 204 ? 40.993 -17.512 55.792 1.00 32.12 204 LEU A C 1
ATOM 1477 O O . LEU A 1 204 ? 40.201 -16.746 55.257 1.00 32.12 204 LEU A O 1
ATOM 1481 N N . THR A 1 205 ? 40.604 -18.598 56.462 1.00 36.34 205 THR A N 1
ATOM 1482 C CA . THR A 1 205 ? 39.245 -18.972 56.932 1.00 36.34 205 THR A CA 1
ATOM 1483 C C . THR A 1 205 ? 39.279 -18.960 58.472 1.00 36.34 205 THR A C 1
ATOM 1485 O O . THR A 1 205 ? 40.374 -19.239 58.977 1.00 36.34 205 THR A O 1
ATOM 1488 N N . PRO A 1 206 ? 38.193 -18.731 59.259 1.00 42.56 206 PRO A N 1
ATOM 1489 C CA . PRO A 1 206 ? 37.068 -19.692 59.370 1.00 42.56 206 PRO A CA 1
ATOM 1490 C C . PRO A 1 206 ? 35.693 -19.127 59.835 1.00 42.56 206 PRO A C 1
ATOM 1492 O O . PRO A 1 206 ? 35.643 -18.145 60.563 1.00 42.56 206 PRO A O 1
ATOM 1495 N N . ASP A 1 207 ? 34.582 -19.787 59.469 1.00 30.52 207 ASP A N 1
ATOM 1496 C CA . ASP A 1 207 ? 33.556 -20.349 60.390 1.00 30.52 207 ASP A CA 1
ATOM 1497 C C . ASP A 1 207 ? 32.182 -20.568 59.696 1.00 30.52 207 ASP A C 1
ATOM 1499 O O . ASP A 1 207 ? 31.689 -19.701 58.980 1.00 30.52 207 ASP A O 1
ATOM 1503 N N . GLY A 1 208 ? 31.551 -21.725 59.945 1.00 32.41 208 GLY A N 1
ATOM 1504 C CA . GLY A 1 208 ? 30.085 -21.839 59.956 1.00 32.41 208 GLY A CA 1
ATOM 1505 C C . GLY A 1 208 ? 29.286 -22.238 58.699 1.00 32.41 208 GLY A C 1
ATOM 1506 O O . GLY A 1 208 ? 28.344 -21.545 58.357 1.00 32.41 208 GLY A O 1
ATOM 1507 N N . SER A 1 209 ? 29.528 -23.425 58.129 1.00 36.19 209 SER A N 1
ATOM 1508 C CA . SER A 1 209 ? 28.464 -24.426 57.859 1.00 36.19 209 SER A CA 1
ATOM 1509 C C . SER A 1 209 ? 27.263 -24.104 56.915 1.00 36.19 209 SER A C 1
ATOM 1511 O O . SER A 1 209 ? 26.283 -23.489 57.321 1.00 36.19 209 SER A O 1
ATOM 1513 N N . LEU A 1 210 ? 27.276 -24.811 55.767 1.00 37.34 210 LEU A N 1
ATOM 1514 C CA . LEU A 1 210 ? 26.190 -25.227 54.841 1.00 37.34 210 LEU A CA 1
ATOM 1515 C C . LEU A 1 210 ? 25.908 -24.368 53.592 1.00 37.34 210 LEU A C 1
ATOM 1517 O O . LEU A 1 210 ? 25.094 -23.456 53.596 1.00 37.34 210 LEU A O 1
ATOM 1521 N N . THR A 1 211 ? 26.580 -24.785 52.510 1.00 48.81 211 THR A N 1
ATOM 1522 C CA . THR A 1 211 ? 26.032 -25.081 51.169 1.00 48.81 211 THR A CA 1
ATOM 1523 C C . THR A 1 211 ? 24.895 -24.194 50.661 1.00 48.81 211 THR A C 1
ATOM 1525 O O . THR A 1 211 ? 23.749 -24.449 50.998 1.00 48.81 211 THR A O 1
ATOM 1528 N N . GLU A 1 212 ? 25.221 -23.238 49.796 1.00 47.59 212 GLU A N 1
ATOM 1529 C CA . GLU A 1 212 ? 24.543 -22.912 48.526 1.00 47.59 212 GLU A CA 1
ATOM 1530 C C . GLU A 1 212 ? 25.392 -21.801 47.865 1.00 47.59 212 GLU A C 1
ATOM 1532 O O . GLU A 1 212 ? 25.787 -20.834 48.519 1.00 47.59 212 GLU A O 1
ATOM 1537 N N . GLU A 1 213 ? 25.745 -21.955 46.589 1.00 47.84 213 GLU A N 1
ATOM 1538 C CA . GLU A 1 213 ? 26.470 -20.936 45.814 1.00 47.84 213 GLU A CA 1
ATOM 1539 C C . GLU A 1 213 ? 25.617 -19.654 45.682 1.00 47.84 213 GLU A C 1
ATOM 1541 O O . GLU A 1 213 ? 24.389 -19.754 45.591 1.00 47.84 213 GLU A O 1
ATOM 1546 N N . PRO A 1 214 ? 26.196 -18.434 45.631 1.00 46.78 214 PRO A N 1
ATOM 1547 C CA . PRO A 1 214 ? 25.418 -17.228 45.376 1.00 46.78 214 PRO A CA 1
ATOM 1548 C C . PRO A 1 214 ? 24.955 -17.239 43.917 1.00 46.78 214 PRO A C 1
ATOM 1550 O O . PRO A 1 214 ? 25.643 -16.773 43.009 1.00 46.78 214 PRO A O 1
ATOM 1553 N N . LYS A 1 215 ? 23.770 -17.797 43.683 1.00 50.56 215 LYS A N 1
ATOM 1554 C CA . LYS A 1 215 ? 23.104 -17.745 42.388 1.00 50.56 215 LYS A CA 1
ATOM 1555 C C . LYS A 1 215 ? 22.754 -16.287 42.106 1.00 50.56 215 LYS A C 1
ATOM 1557 O O . LYS A 1 215 ? 21.948 -15.684 42.814 1.00 50.56 215 LYS A O 1
ATOM 1562 N N . ILE A 1 216 ? 23.391 -15.702 41.098 1.00 52.19 216 ILE A N 1
ATOM 1563 C CA . ILE A 1 216 ? 23.039 -14.364 40.630 1.00 52.19 216 ILE A CA 1
ATOM 1564 C C . ILE A 1 216 ? 21.651 -14.474 40.000 1.00 52.19 216 ILE A C 1
ATOM 1566 O O . ILE A 1 216 ? 21.511 -15.018 38.908 1.00 52.19 216 ILE A O 1
ATOM 1570 N N . LEU A 1 217 ? 20.627 -14.014 40.721 1.00 51.28 217 LEU A N 1
ATOM 1571 C CA . LEU A 1 217 ? 19.260 -13.982 40.216 1.00 51.28 217 LEU A CA 1
ATOM 1572 C C . LEU A 1 217 ? 19.190 -13.017 39.032 1.00 51.28 217 LEU A C 1
ATOM 1574 O O . LEU A 1 217 ? 19.315 -11.801 39.181 1.00 51.28 217 LEU A O 1
ATOM 1578 N N . SER A 1 218 ? 18.996 -13.585 37.846 1.00 52.62 218 SER A N 1
ATOM 1579 C CA . SER A 1 218 ? 18.574 -12.853 36.661 1.00 52.62 218 SER A CA 1
ATOM 1580 C C . SER A 1 218 ? 17.063 -12.657 36.734 1.00 52.62 218 SER A C 1
ATOM 1582 O O . SER A 1 218 ? 16.341 -13.555 37.162 1.00 52.62 218 SER A O 1
ATOM 1584 N N . SER A 1 219 ? 16.553 -11.530 36.234 1.00 56.22 219 SER A N 1
ATOM 1585 C CA . SER A 1 219 ? 15.112 -11.228 36.138 1.00 56.22 219 SER A CA 1
ATOM 1586 C C . SER A 1 219 ? 14.292 -12.238 35.309 1.00 56.22 219 SER A C 1
ATOM 1588 O O . SER A 1 219 ? 13.100 -12.038 35.109 1.00 56.22 219 SER A O 1
ATOM 1590 N N . ARG A 1 220 ? 14.921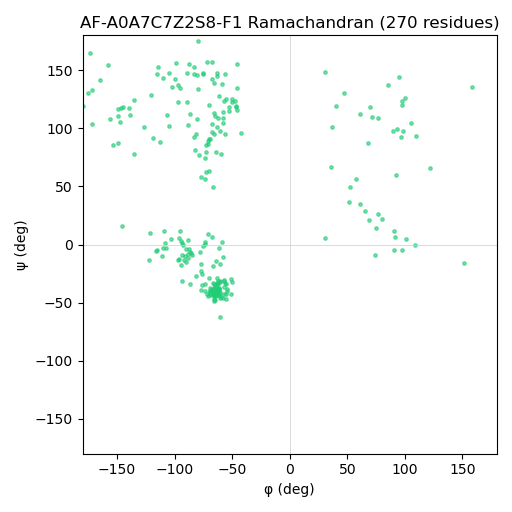 -13.304 34.797 1.00 57.19 220 ARG A N 1
ATOM 1591 C CA . ARG A 1 220 ? 14.306 -14.418 34.065 1.00 57.19 220 ARG A CA 1
ATOM 1592 C C . ARG A 1 220 ? 13.897 -15.597 34.960 1.00 57.19 220 ARG A C 1
ATOM 1594 O O . ARG A 1 220 ? 13.164 -16.452 34.478 1.00 57.19 220 ARG A O 1
ATOM 1601 N N . ASP A 1 221 ? 14.351 -15.649 36.215 1.00 53.56 221 ASP A N 1
ATOM 1602 C CA . ASP A 1 221 ? 14.092 -16.781 37.125 1.00 53.56 221 ASP A CA 1
ATOM 1603 C C . ASP A 1 221 ? 12.820 -16.609 37.982 1.00 53.56 221 ASP A C 1
ATOM 1605 O O . ASP A 1 221 ? 12.353 -17.565 38.605 1.00 53.56 221 ASP A O 1
ATOM 1609 N N . ASP A 1 222 ? 12.205 -15.422 37.972 1.00 58.25 222 ASP A N 1
ATOM 1610 C CA . ASP A 1 222 ? 10.914 -15.174 38.614 1.00 58.25 222 ASP A CA 1
ATOM 1611 C C . ASP A 1 222 ? 9.768 -15.599 37.675 1.00 58.25 222 ASP A C 1
ATOM 1613 O O . ASP A 1 222 ? 9.271 -14.823 36.863 1.00 58.25 222 ASP A O 1
ATOM 1617 N N . ALA A 1 223 ? 9.300 -16.845 37.803 1.00 52.50 223 ALA A N 1
ATOM 1618 C CA . ALA A 1 223 ? 8.135 -17.367 37.068 1.00 52.50 223 ALA A CA 1
ATOM 1619 C C . ALA A 1 223 ? 6.779 -16.787 37.539 1.00 52.50 223 ALA A C 1
ATOM 1621 O O . ALA A 1 223 ? 5.715 -17.253 37.130 1.00 52.50 223 ALA A O 1
ATOM 1622 N N . VAL A 1 224 ? 6.803 -15.774 38.407 1.00 54.06 224 VAL A N 1
ATOM 1623 C CA . VAL A 1 224 ? 5.630 -15.010 38.829 1.00 54.06 224 VAL A CA 1
ATOM 1624 C C . VAL A 1 224 ? 5.948 -13.543 38.601 1.00 54.06 224 VAL A C 1
ATOM 1626 O O . VAL A 1 224 ? 6.635 -12.908 39.401 1.00 54.06 224 VAL A O 1
ATOM 1629 N N . GLY A 1 225 ? 5.425 -12.991 37.506 1.00 48.16 225 GLY A N 1
ATOM 1630 C CA . GLY A 1 225 ? 5.335 -11.545 37.370 1.00 48.16 225 GLY A CA 1
ATOM 1631 C C . GLY A 1 225 ? 4.570 -11.004 38.574 1.00 48.16 225 GLY A C 1
ATOM 1632 O O . GLY A 1 225 ? 3.467 -11.471 38.872 1.00 48.16 225 GLY A O 1
ATOM 1633 N N . ARG A 1 226 ? 5.155 -10.047 39.302 1.00 55.47 226 ARG A N 1
ATOM 1634 C CA . ARG A 1 226 ? 4.389 -9.256 40.269 1.00 55.47 226 ARG A CA 1
ATOM 1635 C C . ARG A 1 226 ? 3.396 -8.453 39.449 1.00 55.47 226 ARG A C 1
ATOM 1637 O O . ARG A 1 226 ? 3.743 -7.438 38.869 1.00 55.47 226 ARG A O 1
ATOM 1644 N N . HIS A 1 227 ? 2.199 -9.002 39.341 1.00 43.62 227 HIS A N 1
ATOM 1645 C CA . HIS A 1 227 ? 1.084 -8.422 38.626 1.00 43.62 227 HIS A CA 1
ATOM 1646 C C . HIS A 1 227 ? 0.578 -7.236 39.458 1.00 43.62 227 HIS A C 1
ATOM 1648 O O . HIS A 1 227 ? -0.334 -7.375 40.273 1.00 43.62 227 HIS A O 1
ATOM 1654 N N . ASP A 1 228 ? 1.174 -6.058 39.291 1.00 54.78 228 ASP A N 1
ATOM 1655 C CA . ASP A 1 228 ? 0.502 -4.796 39.590 1.00 54.78 228 ASP A CA 1
ATOM 1656 C C . ASP A 1 228 ? -0.513 -4.568 38.469 1.00 54.78 228 ASP A C 1
ATOM 1658 O O . ASP A 1 228 ? -0.287 -3.840 37.515 1.00 54.78 228 ASP A O 1
ATOM 1662 N N . GLY A 1 229 ? -1.609 -5.328 38.521 1.00 49.09 229 GLY A N 1
ATOM 1663 C CA . GLY A 1 229 ? -2.548 -5.535 37.419 1.00 49.09 229 GLY A CA 1
ATOM 1664 C C . GLY A 1 229 ? -3.360 -4.321 36.968 1.00 49.09 229 GLY A C 1
ATOM 1665 O O . GLY A 1 229 ? -4.566 -4.461 36.812 1.00 49.09 229 GLY A O 1
ATOM 1666 N N . VAL A 1 230 ? -2.742 -3.166 36.726 1.00 48.88 230 VAL A N 1
ATOM 1667 C CA . VAL A 1 230 ? -3.332 -2.013 36.047 1.00 48.88 230 VAL A CA 1
ATOM 1668 C C . VAL A 1 230 ? -2.214 -1.198 35.378 1.00 48.88 230 VAL A C 1
ATOM 1670 O O . VAL A 1 230 ? -1.718 -0.216 35.926 1.00 48.88 230 VAL A O 1
ATOM 1673 N N . HIS A 1 231 ? -1.820 -1.566 34.159 1.00 37.81 231 HIS A N 1
ATOM 1674 C CA . HIS A 1 231 ? -1.052 -0.645 33.321 1.00 37.81 231 HIS A CA 1
ATOM 1675 C C . HIS A 1 231 ? -1.974 0.501 32.875 1.00 37.81 231 HIS A C 1
ATOM 1677 O O . HIS A 1 231 ? -2.989 0.267 32.223 1.00 37.81 231 HIS A O 1
ATOM 1683 N N . GLY A 1 232 ? -1.626 1.743 33.223 1.00 47.62 232 GLY A N 1
ATOM 1684 C CA . GLY A 1 232 ? -2.190 2.937 32.580 1.00 47.62 232 GLY A CA 1
ATOM 1685 C C . GLY A 1 232 ? -3.305 3.691 33.311 1.00 47.62 232 GLY A C 1
ATOM 1686 O O . GLY A 1 232 ? -3.788 4.681 32.770 1.00 47.62 232 GLY A O 1
ATOM 1687 N N . ALA A 1 233 ? -3.677 3.324 34.538 1.00 43.50 233 ALA A N 1
ATOM 1688 C CA . ALA A 1 233 ? -4.398 4.246 35.418 1.00 43.50 233 ALA A CA 1
ATOM 1689 C C . ALA A 1 233 ? -3.406 4.810 36.443 1.00 43.50 233 ALA A C 1
ATOM 1691 O O . ALA A 1 233 ? -2.615 4.033 36.982 1.00 43.50 233 ALA A O 1
ATOM 1692 N N . PRO A 1 234 ? -3.406 6.121 36.742 1.00 46.22 234 PRO A N 1
ATOM 1693 C CA . PRO A 1 234 ? -2.671 6.619 37.891 1.00 46.22 234 PRO A CA 1
ATOM 1694 C C . PRO A 1 234 ? -3.191 5.894 39.138 1.00 46.22 234 PRO A C 1
ATOM 1696 O O . PRO A 1 234 ? -4.277 6.184 39.633 1.00 46.22 234 PRO A O 1
ATOM 1699 N N . LEU A 1 235 ? -2.407 4.937 39.639 1.00 47.47 235 LEU A N 1
ATOM 1700 C CA . LEU A 1 235 ? -2.499 4.392 40.991 1.00 47.47 235 LEU A CA 1
ATOM 1701 C C . LEU A 1 235 ? -2.021 5.475 41.959 1.00 47.47 235 LEU A C 1
ATOM 1703 O O . LEU A 1 235 ? -1.002 5.351 42.633 1.00 47.47 235 LEU A O 1
ATOM 1707 N N . LEU A 1 236 ? -2.749 6.583 41.984 1.00 48.38 236 LEU A N 1
ATOM 1708 C CA . LEU A 1 236 ? -2.769 7.442 43.138 1.00 48.38 236 LEU A CA 1
ATOM 1709 C C . LEU A 1 236 ? -4.101 7.169 43.805 1.00 48.38 236 LEU A C 1
ATOM 1711 O O . LEU A 1 236 ? -5.155 7.569 43.313 1.00 48.38 236 LEU A O 1
ATOM 1715 N N . ASP A 1 237 ? -4.027 6.387 44.873 1.00 52.62 237 ASP A N 1
ATOM 1716 C CA . ASP A 1 237 ? -5.153 5.986 45.696 1.00 52.62 237 ASP A CA 1
ATOM 1717 C C . ASP A 1 237 ? -5.756 7.239 46.357 1.00 52.62 237 ASP A C 1
ATOM 1719 O O . ASP A 1 237 ? -5.473 7.594 47.499 1.00 52.62 237 ASP A O 1
ATOM 1723 N N . GLY A 1 238 ? -6.562 7.981 45.593 1.00 51.41 238 GLY A N 1
ATOM 1724 C CA . GLY A 1 238 ? -7.287 9.174 46.033 1.00 51.41 238 GLY A CA 1
ATOM 1725 C C . GLY A 1 238 ? -8.390 8.863 47.047 1.00 51.41 238 GLY A C 1
ATOM 1726 O O . GLY A 1 238 ? -9.156 9.755 47.401 1.00 51.41 238 GLY A O 1
ATOM 1727 N N . PHE A 1 239 ? -8.481 7.612 47.505 1.00 51.28 239 PHE A N 1
ATOM 1728 C CA . PHE A 1 239 ? -9.426 7.145 48.510 1.00 51.28 239 PHE A CA 1
ATOM 1729 C C . PHE A 1 239 ? -8.920 7.312 49.950 1.00 51.28 239 PHE A C 1
ATOM 1731 O O . PHE A 1 239 ? -9.679 7.069 50.884 1.00 51.28 239 PHE A O 1
ATOM 1738 N N . GLU A 1 240 ? -7.683 7.771 50.166 1.00 62.81 240 GLU A N 1
ATOM 1739 C CA . GLU A 1 240 ? -7.132 7.939 51.521 1.00 62.81 240 GLU A CA 1
ATOM 1740 C C . GLU A 1 240 ? -7.632 9.205 52.254 1.00 62.81 240 GLU A C 1
ATOM 1742 O O . GLU A 1 240 ? -7.362 9.389 53.441 1.00 62.81 240 GLU A O 1
ATOM 1747 N N . PHE A 1 241 ? -8.386 10.075 51.569 1.00 68.06 241 PHE A N 1
ATOM 1748 C CA . PHE A 1 241 ? -8.942 11.315 52.119 1.00 68.06 241 PHE A CA 1
ATOM 1749 C C . PHE A 1 241 ? -10.471 11.245 52.197 1.00 68.06 241 PHE A C 1
ATOM 1751 O O . PHE A 1 241 ? -11.185 11.666 51.285 1.00 68.06 241 PHE A O 1
ATOM 1758 N N . GLU A 1 242 ? -10.995 10.726 53.308 1.00 66.62 242 GLU A N 1
ATOM 1759 C CA . GLU A 1 242 ? -12.439 10.616 53.547 1.00 66.62 242 GLU A CA 1
ATOM 1760 C C . GLU A 1 242 ? -13.119 12.004 53.481 1.00 66.62 242 GLU A C 1
ATOM 1762 O O . GLU A 1 242 ? -12.824 12.896 54.276 1.00 66.62 242 GLU A O 1
ATOM 1767 N N . GLY A 1 243 ? -13.987 12.227 52.487 1.00 70.38 243 GLY A N 1
ATOM 1768 C CA . GLY A 1 243 ? -14.713 13.492 52.288 1.00 70.38 243 GLY A CA 1
ATOM 1769 C C . GLY A 1 243 ? -14.119 14.470 51.262 1.00 70.38 243 GLY A C 1
ATOM 1770 O O . GLY A 1 243 ? -14.755 15.482 50.962 1.00 70.38 243 GLY A O 1
ATOM 1771 N N . TRP A 1 244 ? -12.951 14.194 50.674 1.00 76.50 244 TRP A N 1
ATOM 1772 C CA . TRP A 1 244 ? -12.431 14.969 49.537 1.00 76.50 244 TRP A CA 1
ATOM 1773 C C . TRP A 1 244 ? -12.706 14.248 48.211 1.00 76.50 244 TRP A C 1
ATOM 1775 O O . TRP A 1 244 ? -12.647 13.024 48.132 1.00 76.50 244 TRP A O 1
ATOM 1785 N N . SER A 1 245 ? -13.027 15.000 47.149 1.00 77.44 245 SER A N 1
ATOM 1786 C CA . SER A 1 245 ? -13.172 14.406 45.816 1.00 77.44 245 SER A CA 1
ATOM 1787 C C . SER A 1 245 ? -11.793 14.082 45.222 1.00 77.44 245 SER A C 1
ATOM 1789 O O . SER A 1 245 ? -10.846 14.845 45.438 1.00 77.44 245 SER A O 1
ATOM 1791 N N . PRO A 1 246 ? -11.668 13.018 44.408 1.00 74.44 246 PRO A N 1
ATOM 1792 C CA . PRO A 1 246 ? -10.407 12.681 43.741 1.00 74.44 246 PRO A CA 1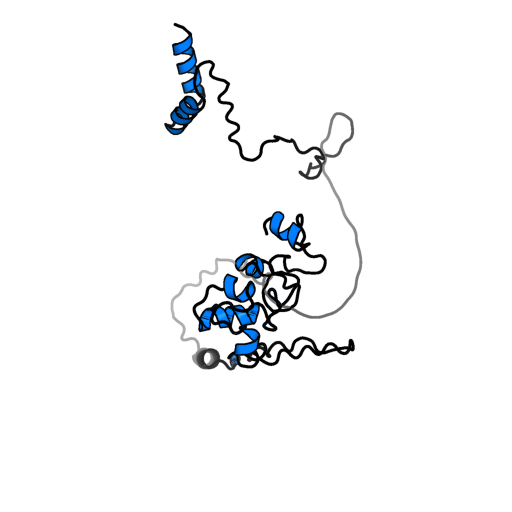
ATOM 1793 C C . PRO A 1 246 ? -9.834 13.833 42.898 1.00 74.44 246 PRO A C 1
ATOM 1795 O O . PRO A 1 246 ? -8.625 14.035 42.857 1.00 74.44 246 PRO A O 1
ATOM 1798 N N . GLN A 1 247 ? -10.704 14.646 42.287 1.00 76.38 247 GLN A N 1
ATOM 1799 C CA . GLN A 1 247 ? -10.303 15.838 41.530 1.00 76.38 247 GLN A CA 1
ATOM 1800 C C . GLN A 1 247 ? -9.654 16.908 42.418 1.00 76.38 247 GLN A C 1
ATOM 1802 O O . GLN A 1 247 ? -8.621 17.450 42.048 1.00 76.38 247 GLN A O 1
ATOM 1807 N N . LYS A 1 248 ? -10.191 17.159 43.621 1.00 79.75 248 LYS A N 1
ATOM 1808 C CA . LYS A 1 248 ? -9.621 18.138 44.561 1.00 79.75 248 LYS A CA 1
ATOM 1809 C C . LYS A 1 248 ? -8.210 17.739 45.001 1.00 79.75 248 LYS A C 1
ATOM 1811 O O . LYS A 1 248 ? -7.336 18.595 45.104 1.00 79.75 248 LYS A O 1
ATOM 1816 N N . VAL A 1 249 ? -7.989 16.447 45.249 1.00 79.12 249 VAL A N 1
ATOM 1817 C CA . VAL A 1 249 ? -6.664 15.911 45.604 1.00 79.12 249 VAL A CA 1
ATOM 1818 C C . VAL A 1 249 ? -5.697 16.085 44.432 1.00 79.12 249 VAL A C 1
ATOM 1820 O O . VAL A 1 249 ? -4.575 16.549 44.625 1.00 79.12 249 VAL A O 1
ATOM 1823 N N . GLN A 1 250 ? -6.144 15.784 43.212 1.00 79.75 250 GLN A N 1
ATOM 1824 C CA . GLN A 1 250 ? -5.310 15.910 42.021 1.00 79.75 250 GLN A CA 1
ATOM 1825 C C . GLN A 1 250 ? -4.933 17.366 41.716 1.00 79.75 250 GLN A C 1
ATOM 1827 O O . GLN A 1 250 ? -3.772 17.645 41.424 1.00 79.75 250 GLN A O 1
ATOM 1832 N N . ASP A 1 251 ? -5.873 18.302 41.839 1.00 81.75 251 ASP A N 1
ATOM 1833 C CA . ASP A 1 251 ? -5.614 19.732 41.644 1.00 81.75 251 ASP A CA 1
ATOM 1834 C C . ASP A 1 251 ? -4.603 20.270 42.666 1.00 81.75 251 ASP A C 1
ATOM 1836 O O . ASP A 1 251 ? -3.712 21.051 42.325 1.00 81.75 251 ASP A O 1
ATOM 1840 N N . ALA A 1 252 ? -4.688 19.802 43.912 1.00 80.75 252 ALA A N 1
ATOM 1841 C CA . ALA A 1 252 ? -3.771 20.184 44.978 1.00 80.75 252 ALA A CA 1
ATOM 1842 C C . ALA A 1 252 ? -2.341 19.668 44.727 1.00 80.75 252 ALA A C 1
ATOM 1844 O O . ALA A 1 252 ? -1.365 20.404 44.891 1.00 80.75 252 ALA A O 1
ATOM 1845 N N . LEU A 1 253 ? -2.202 18.441 44.225 1.00 80.81 253 LEU A N 1
ATOM 1846 C CA . LEU A 1 253 ? -0.908 17.889 43.813 1.00 80.81 253 LEU A CA 1
ATOM 1847 C C . LEU A 1 253 ? -0.342 18.602 42.581 1.00 80.81 253 LEU A C 1
ATOM 1849 O O . LEU A 1 253 ? 0.848 18.909 42.542 1.00 80.81 253 LEU A O 1
ATOM 1853 N N . ASN A 1 254 ? -1.197 18.944 41.613 1.00 80.56 254 ASN A N 1
ATOM 1854 C CA . ASN A 1 254 ? -0.812 19.726 40.435 1.00 80.56 254 ASN A CA 1
ATOM 1855 C C . ASN A 1 254 ? -0.341 21.139 40.814 1.00 80.56 254 ASN A C 1
ATOM 1857 O O . ASN A 1 254 ? 0.505 21.713 40.131 1.00 80.56 254 ASN A O 1
ATOM 1861 N N . SER A 1 255 ? -0.846 21.688 41.923 1.00 82.12 255 SER A N 1
ATOM 1862 C CA . SER A 1 255 ? -0.377 22.960 42.486 1.00 82.12 255 SER A CA 1
ATOM 1863 C C . SER A 1 255 ? 0.978 22.864 43.210 1.00 82.12 255 SER A C 1
ATOM 1865 O O . SER A 1 255 ? 1.505 23.878 43.670 1.00 82.12 255 SER A O 1
ATOM 1867 N N . GLY A 1 256 ? 1.570 21.665 43.278 1.00 83.44 256 GLY A N 1
ATOM 1868 C CA . GLY A 1 256 ? 2.889 21.411 43.858 1.00 83.44 256 GLY A CA 1
ATOM 1869 C C . GLY A 1 256 ? 2.879 21.059 45.347 1.00 83.44 256 GLY A C 1
ATOM 1870 O O . GLY A 1 256 ? 3.940 21.059 45.972 1.00 83.44 256 GLY A O 1
ATOM 1871 N N . GLN A 1 257 ? 1.713 20.771 45.936 1.00 80.12 257 GLN A N 1
ATOM 1872 C CA . GLN A 1 257 ? 1.627 20.300 47.322 1.00 80.12 257 GLN A CA 1
ATOM 1873 C C . GLN A 1 257 ? 2.051 18.832 47.421 1.00 80.12 257 GLN A C 1
ATOM 1875 O O . GLN A 1 257 ? 1.810 18.039 46.512 1.00 80.12 257 GLN A O 1
ATOM 1880 N N . THR A 1 258 ? 2.675 18.450 48.536 1.00 82.88 258 THR A N 1
ATOM 1881 C CA . THR A 1 258 ? 3.023 17.045 48.792 1.00 82.88 258 THR A CA 1
ATOM 1882 C C . THR A 1 258 ? 1.869 16.309 49.475 1.00 82.88 258 THR A C 1
ATOM 1884 O O . THR A 1 258 ? 1.057 16.912 50.178 1.00 82.88 258 THR A O 1
ATOM 1887 N N . ILE A 1 259 ? 1.807 14.982 49.319 1.00 79.69 259 ILE A N 1
ATOM 1888 C CA . ILE A 1 259 ? 0.771 14.136 49.942 1.00 79.69 259 ILE A CA 1
ATOM 1889 C C . ILE A 1 259 ? 0.710 14.327 51.468 1.00 79.69 259 ILE A C 1
ATOM 1891 O O . ILE A 1 259 ? -0.380 14.403 52.035 1.00 79.69 259 ILE A O 1
ATOM 1895 N N . ASP A 1 260 ? 1.856 14.481 52.135 1.00 79.06 260 ASP A N 1
ATOM 1896 C CA . ASP A 1 260 ? 1.913 14.691 53.588 1.00 79.06 260 ASP A CA 1
ATOM 1897 C C . ASP A 1 260 ? 1.261 16.011 54.025 1.00 79.06 260 ASP A C 1
ATOM 1899 O O . ASP A 1 260 ? 0.573 16.060 55.046 1.00 79.06 260 ASP A O 1
ATOM 1903 N N . GLN A 1 261 ? 1.413 17.074 53.226 1.00 81.81 261 GLN A N 1
ATOM 1904 C CA . GLN A 1 261 ? 0.773 18.367 53.487 1.00 81.81 261 GLN A CA 1
ATOM 1905 C C . GLN A 1 261 ? -0.749 18.275 53.340 1.00 81.81 261 GLN A C 1
ATOM 1907 O O . GLN A 1 261 ? -1.484 18.846 54.148 1.00 81.81 261 GLN A O 1
ATOM 1912 N N . LEU A 1 262 ? -1.225 17.513 52.351 1.00 82.94 262 LEU A N 1
ATOM 1913 C CA . LEU A 1 262 ? -2.655 17.268 52.152 1.00 82.94 262 LEU A CA 1
ATOM 1914 C C . LEU A 1 262 ? -3.253 16.454 53.304 1.00 82.94 262 LEU A C 1
ATOM 1916 O O . LEU A 1 262 ? -4.351 16.768 53.758 1.00 82.94 262 LEU A O 1
ATOM 1920 N N . ARG A 1 263 ? -2.517 15.474 53.849 1.00 80.19 263 ARG A N 1
ATOM 1921 C CA . ARG A 1 263 ? -2.937 14.702 55.039 1.00 80.19 263 ARG A CA 1
ATOM 1922 C C . ARG A 1 263 ? -3.057 15.572 56.276 1.00 80.19 263 ARG A C 1
ATOM 1924 O O . ARG A 1 263 ? -4.012 15.428 57.036 1.00 80.19 263 ARG A O 1
ATOM 1931 N N . GLU A 1 264 ? -2.128 16.497 56.479 1.00 82.81 264 GLU A N 1
ATOM 1932 C CA . GLU A 1 264 ? -2.204 17.416 57.611 1.00 82.81 264 GLU A CA 1
ATOM 1933 C C . GLU A 1 264 ? -3.370 18.406 57.474 1.00 82.81 264 GLU A C 1
ATOM 1935 O O . GLU A 1 264 ? -4.054 18.693 58.458 1.00 82.81 264 GLU A O 1
ATOM 1940 N N . GLN A 1 265 ? -3.629 18.898 56.260 1.00 81.56 265 GLN A N 1
ATOM 1941 C CA . GLN A 1 265 ? -4.758 19.784 55.984 1.00 81.56 265 GLN A CA 1
ATOM 1942 C C . GLN A 1 265 ? -6.099 19.068 56.178 1.00 81.56 265 GLN A C 1
ATOM 1944 O O . GLN A 1 265 ? -6.969 19.576 56.882 1.00 81.56 265 GLN A O 1
ATOM 1949 N N . HIS A 1 266 ? -6.239 17.863 55.630 1.00 81.31 266 HIS A N 1
ATOM 1950 C CA . HIS A 1 266 ? -7.432 17.034 55.794 1.00 81.31 266 HIS A CA 1
ATOM 1951 C C . HIS A 1 266 ? -7.695 16.685 57.263 1.00 81.31 266 HIS A C 1
ATOM 1953 O O . HIS A 1 266 ? -8.824 16.791 57.737 1.00 81.31 266 HIS A O 1
ATOM 1959 N N . LYS A 1 267 ? -6.644 16.368 58.028 1.00 80.69 267 LYS A N 1
ATOM 1960 C CA . LYS A 1 267 ? -6.752 16.106 59.468 1.00 80.69 267 LYS A CA 1
ATOM 1961 C C . LYS A 1 267 ? -7.165 17.343 60.270 1.00 80.69 267 LYS A C 1
ATOM 1963 O O . LYS A 1 267 ? -7.855 17.190 61.271 1.00 80.69 267 LYS A O 1
ATOM 1968 N N . LYS A 1 268 ? -6.751 18.549 59.864 1.00 79.56 268 LYS A N 1
ATOM 1969 C CA . LYS A 1 268 ? -7.203 19.807 60.487 1.00 79.56 268 LYS A CA 1
ATOM 1970 C C . LYS A 1 268 ? -8.677 20.078 60.188 1.00 79.56 268 LYS A C 1
ATOM 1972 O O . LYS A 1 268 ? -9.404 20.413 61.110 1.00 79.56 268 LYS A O 1
ATOM 1977 N N . GLU A 1 269 ? -9.109 19.878 58.944 1.00 76.06 269 GLU A N 1
ATOM 1978 C CA . GLU A 1 269 ? -10.503 20.082 58.519 1.00 76.06 269 GLU A CA 1
ATOM 1979 C C . GLU A 1 269 ? -11.481 19.079 59.159 1.00 76.06 269 GLU A C 1
ATOM 1981 O O . GLU A 1 269 ? -12.614 19.444 59.443 1.00 76.06 269 GLU A O 1
ATOM 1986 N N . ASN A 1 270 ? -11.050 17.840 59.422 1.00 71.25 270 ASN A N 1
ATOM 1987 C CA . ASN A 1 270 ? -11.876 16.796 60.050 1.00 71.25 270 ASN A CA 1
ATOM 1988 C C . ASN A 1 270 ? -11.718 16.687 61.581 1.00 71.25 270 ASN A C 1
ATOM 1990 O O . ASN A 1 270 ? -12.278 15.775 62.191 1.00 71.25 270 ASN A O 1
ATOM 1994 N N . SER A 1 271 ? -10.919 17.557 62.208 1.00 65.44 271 SER A N 1
ATOM 1995 C CA . SER A 1 271 ? -10.722 17.591 63.668 1.00 65.44 271 SER A CA 1
ATOM 1996 C C . SER A 1 271 ? -11.483 18.735 64.360 1.00 65.44 271 SER A C 1
ATOM 1998 O O . SER A 1 271 ? -11.319 18.907 65.573 1.00 65.44 271 SER A O 1
ATOM 2000 N N . GLU A 1 272 ? -12.294 19.494 63.621 1.00 52.84 272 GLU A N 1
ATOM 2001 C CA . GLU A 1 272 ? -13.313 20.429 64.134 1.00 52.84 272 GLU A CA 1
ATOM 2002 C C . GLU A 1 272 ? -14.716 19.817 64.021 1.00 52.84 272 GLU A C 1
ATOM 2004 O O . GLU A 1 272 ? -15.535 20.084 64.932 1.00 52.84 272 GLU A O 1
#

Foldseek 3Di:
DPLVLCVVLVHDSPFQDDPPDPHGQQQDQQCPLPDGNVVCVVLVARSNDQQRCPLLEGLVLLCVVCVVVVFDSNLSRNDQCSVPPVDGPCRVCVSVVNPPPPPDPPPPPDDDDDDDDPPPPPPDPPCVDPVNVVVVVVVVVVVVVVVVVVVCPVVVPPPDPPDDDDPPPDDDDPPVVPVVPDDDDDDDDDDDDDDDDDDDDDDDDDDDDDDDPPDPDDPVPPPDDPCPPDPPDPPPPCVPQPPDDSVVVVVCVVVVDDPVNVVVVSCVVVVD